Protein AF-X1I4K4-F1 (afdb_monomer)

Foldseek 3Di:
DKAKPQQFAWKKKWKWFDPPDDTDTFWIDTRHGHHNDDDDDDTDGDDPDPGDMDIDIGGPPHDPPMDMDDDDDDDDDDDQVVNQKDADDDDFPFFDWKWFAPVVGTDTADDPDALAHKYAAQDFACDDPPPTDHHTIMGTHPNHDHDDDPPRMDIHTKDKDQLLLLLLVLCVVVVVDVDSVVLVCLQCVDPQADRLPDIDIRDDDDPPQRSVNVVVVSCVVSQWDWDADPVRGIYIHHNDDPDPDPDDDPDPVVDPDDDDDDDPVPDDPDD

Mean predicted aligned error: 14.1 Å

Radius of gyration: 31.88 Å; Cα contacts (8 Å, |Δi|>4): 400; chains: 1; bounding box: 80×42×92 Å

pLDDT: mean 81.77, std 11.06, range [43.41, 97.25]

Structure (mmCIF, N/CA/C/O backbone):
data_AF-X1I4K4-F1
#
_entry.id   AF-X1I4K4-F1
#
loop_
_atom_site.group_PDB
_atom_site.id
_atom_site.type_symbol
_atom_site.label_atom_id
_atom_site.label_alt_id
_atom_site.label_comp_id
_atom_site.label_asym_id
_atom_site.label_entity_id
_atom_site.label_seq_id
_atom_site.pdbx_PDB_ins_code
_atom_site.Cartn_x
_atom_site.Cartn_y
_atom_site.Cartn_z
_atom_site.occupancy
_atom_site.B_iso_or_equiv
_atom_site.auth_seq_id
_atom_site.auth_comp_id
_atom_site.auth_asym_id
_atom_site.auth_atom_id
_atom_site.pdbx_PDB_model_num
ATOM 1 N N . TRP A 1 1 ? -9.968 -1.935 31.307 1.00 80.00 1 TRP A N 1
ATOM 2 C CA . TRP A 1 1 ? -9.279 -3.159 31.754 1.00 80.00 1 TRP A CA 1
ATOM 3 C C . TRP A 1 1 ? -9.533 -3.379 33.227 1.00 80.00 1 TRP A C 1
ATOM 5 O O . TRP A 1 1 ? -9.423 -2.427 33.999 1.00 80.00 1 TRP A O 1
ATOM 15 N N . TYR A 1 2 ? -9.886 -4.601 33.606 1.00 85.56 2 TYR A N 1
ATOM 16 C CA . TYR A 1 2 ? -10.092 -4.983 34.996 1.00 85.56 2 TYR A CA 1
ATOM 17 C C . TYR A 1 2 ? -9.491 -6.362 35.269 1.00 85.56 2 TYR A C 1
ATOM 19 O O . TYR A 1 2 ? -9.308 -7.166 34.357 1.00 85.56 2 TYR A O 1
ATOM 27 N N . LYS A 1 3 ? -9.184 -6.624 36.533 1.00 88.19 3 LYS A N 1
ATOM 28 C CA . LYS A 1 3 ? -8.926 -7.967 37.055 1.00 88.19 3 LYS A CA 1
ATOM 29 C C . LYS A 1 3 ? -9.400 -8.034 38.498 1.00 88.19 3 LYS A C 1
ATOM 31 O O . LYS A 1 3 ? -9.611 -7.004 39.143 1.00 88.19 3 LYS A O 1
ATOM 36 N N . SER A 1 4 ? -9.514 -9.231 39.032 1.00 83.19 4 SER A N 1
ATOM 37 C CA . SER A 1 4 ? -9.895 -9.468 40.412 1.00 83.19 4 SER A CA 1
ATOM 38 C C . SER A 1 4 ? -9.162 -10.670 40.986 1.00 83.19 4 SER A C 1
ATOM 40 O O . SER A 1 4 ? -8.507 -11.437 40.282 1.00 83.19 4 SER A O 1
ATOM 42 N N . LEU A 1 5 ? -9.276 -10.857 42.297 1.00 81.56 5 LEU A N 1
ATOM 43 C CA . LEU A 1 5 ? -8.964 -12.154 42.885 1.00 81.56 5 LEU A CA 1
ATOM 44 C C . LEU A 1 5 ? -10.004 -13.185 42.439 1.00 81.56 5 LEU A C 1
ATOM 46 O O . LEU A 1 5 ? -11.144 -12.836 42.132 1.00 81.56 5 LEU A O 1
ATOM 50 N N . ALA A 1 6 ? -9.629 -14.464 42.485 1.00 76.69 6 ALA A N 1
ATOM 51 C CA . ALA A 1 6 ? -10.553 -15.572 42.238 1.00 76.69 6 ALA A CA 1
ATOM 52 C C . ALA A 1 6 ? -11.731 -15.612 43.236 1.00 76.69 6 ALA A C 1
ATOM 54 O O . ALA A 1 6 ? -12.733 -16.263 42.976 1.00 76.69 6 ALA A O 1
ATOM 55 N N . SER A 1 7 ? -11.608 -14.928 44.380 1.00 70.50 7 SER A N 1
ATOM 56 C CA . SER A 1 7 ? -12.647 -14.787 45.408 1.00 70.50 7 SER A CA 1
ATOM 57 C C . SER A 1 7 ? -13.678 -13.689 45.120 1.00 70.50 7 SER A C 1
ATOM 59 O O . SER A 1 7 ? -14.606 -13.501 45.906 1.00 70.50 7 SER A O 1
ATOM 61 N N . ALA A 1 8 ? -13.499 -12.921 44.047 1.00 73.56 8 ALA A N 1
ATOM 62 C CA . ALA A 1 8 ? -14.437 -11.889 43.648 1.00 73.56 8 ALA A CA 1
ATOM 63 C C . ALA A 1 8 ? -15.416 -12.472 42.621 1.00 73.56 8 ALA A C 1
ATOM 65 O O . ALA A 1 8 ? -14.984 -12.904 41.557 1.00 73.56 8 ALA A O 1
ATOM 66 N N . GLU A 1 9 ? -16.712 -12.522 42.941 1.00 77.19 9 GLU A N 1
ATOM 67 C CA . GLU A 1 9 ? -17.677 -13.226 42.088 1.00 77.19 9 GLU A CA 1
ATOM 68 C C . GLU A 1 9 ? -18.125 -12.362 40.910 1.00 77.19 9 GLU A C 1
ATOM 70 O O . GLU A 1 9 ? -17.791 -12.696 39.774 1.00 77.19 9 GLU A O 1
ATOM 75 N N . TYR A 1 10 ? -18.804 -11.231 41.149 1.00 85.06 10 TYR A N 1
ATOM 76 C CA . TYR A 1 10 ? -19.361 -10.422 40.062 1.00 85.06 10 TYR A CA 1
ATOM 77 C C . TYR A 1 10 ? -19.311 -8.913 40.319 1.00 85.06 10 TYR A C 1
ATOM 79 O O . TYR A 1 10 ? -19.312 -8.415 41.448 1.00 85.06 10 TYR A O 1
ATOM 87 N N . PHE A 1 11 ? -19.322 -8.157 39.228 1.00 86.88 11 PHE A N 1
ATOM 88 C CA . PHE A 1 11 ? -19.683 -6.748 39.242 1.00 86.88 11 PHE A CA 1
ATOM 89 C C . PHE A 1 11 ? -20.577 -6.414 38.052 1.00 86.88 11 PHE A C 1
ATOM 91 O O . PHE A 1 11 ? -20.725 -7.183 37.095 1.00 86.88 11 PHE A O 1
ATOM 98 N N . ARG A 1 12 ? -21.200 -5.242 38.127 1.00 90.12 12 ARG A N 1
ATOM 99 C CA . ARG A 1 12 ? -21.933 -4.643 37.018 1.00 90.12 12 ARG A CA 1
ATOM 100 C C . ARG A 1 12 ? -21.480 -3.220 36.772 1.00 90.12 12 ARG A C 1
ATOM 102 O O . ARG A 1 12 ? -21.052 -2.519 37.689 1.00 90.12 12 ARG A O 1
ATOM 109 N N . VAL A 1 13 ? -21.626 -2.805 35.522 1.00 89.88 13 VAL A N 1
ATOM 110 C CA . VAL A 1 13 ? -21.420 -1.428 35.088 1.00 89.88 13 VAL A CA 1
ATOM 111 C C . VAL A 1 13 ? -22.729 -0.914 34.512 1.00 89.88 13 VAL A C 1
ATOM 113 O O . VAL A 1 13 ? -23.266 -1.498 33.568 1.00 89.88 13 VAL A O 1
ATOM 116 N N . THR A 1 14 ? -23.223 0.185 35.072 1.00 92.06 14 THR A N 1
ATOM 117 C CA . THR A 1 14 ? -24.457 0.843 34.639 1.00 92.06 14 THR A CA 1
ATOM 118 C C . THR A 1 14 ? -24.153 2.291 34.280 1.00 92.06 14 THR A C 1
ATOM 120 O O . THR A 1 14 ? -23.454 2.987 35.014 1.00 92.06 14 THR A O 1
ATOM 123 N N . ILE A 1 15 ? -24.657 2.750 33.139 1.00 91.31 15 ILE A N 1
ATOM 124 C CA . ILE A 1 15 ? -24.453 4.112 32.644 1.00 91.31 15 ILE A CA 1
ATOM 125 C C . ILE A 1 15 ? -25.780 4.846 32.722 1.00 91.31 15 ILE A C 1
ATOM 127 O O . ILE A 1 15 ? -26.765 4.397 32.138 1.00 91.31 15 ILE A O 1
ATOM 131 N N . TYR A 1 16 ? -25.789 5.988 33.400 1.00 92.56 16 TYR A N 1
ATOM 132 C CA . TYR A 1 16 ? -26.957 6.840 33.563 1.00 92.56 16 TYR A CA 1
ATOM 133 C C . TYR A 1 16 ? -26.770 8.184 32.856 1.00 92.56 16 TYR A C 1
ATOM 135 O O . TYR A 1 16 ? -25.664 8.724 32.795 1.00 92.56 16 TYR A O 1
ATOM 143 N N . GLN A 1 17 ? -27.868 8.752 32.359 1.00 93.12 17 GLN A N 1
ATOM 144 C CA . GLN A 1 17 ? -27.937 10.117 31.844 1.00 93.12 17 GLN A CA 1
ATOM 145 C C . GLN A 1 17 ? -28.959 10.934 32.623 1.00 93.12 17 GLN A C 1
ATOM 147 O O . GLN A 1 17 ? -30.098 10.508 32.815 1.00 93.12 17 GLN A O 1
ATOM 152 N N . TRP A 1 18 ? -28.553 12.134 33.024 1.00 91.38 18 TRP A N 1
ATOM 153 C CA . TRP A 1 18 ? -29.447 13.114 33.622 1.00 91.38 18 TRP A CA 1
ATOM 154 C C . TRP A 1 18 ? -30.321 13.763 32.544 1.00 91.38 18 TRP A C 1
ATOM 156 O O . TRP A 1 18 ? -29.803 14.293 31.562 1.00 91.38 18 TRP A O 1
ATOM 166 N N . ASP A 1 19 ? -31.643 13.784 32.699 1.00 88.81 19 ASP A N 1
ATOM 167 C CA . ASP A 1 19 ? -32.541 14.483 31.758 1.00 88.81 19 ASP A CA 1
ATOM 168 C C . ASP A 1 19 ? -32.875 15.929 32.173 1.00 88.81 19 ASP A C 1
ATOM 170 O O . ASP A 1 19 ? -33.529 16.649 31.421 1.00 88.81 19 ASP A O 1
ATOM 174 N N . GLY A 1 20 ? -32.399 16.373 33.341 1.00 87.69 20 GLY A N 1
ATOM 175 C CA . GLY A 1 20 ? -32.792 17.640 33.967 1.00 87.69 20 GLY A CA 1
ATOM 176 C C . GLY A 1 20 ? -33.603 17.460 35.254 1.00 87.69 20 GLY A C 1
ATOM 177 O O . GLY A 1 20 ? -33.685 18.402 36.041 1.00 87.69 20 GLY A O 1
ATOM 178 N N . ALA A 1 21 ? -34.161 16.270 35.486 1.00 90.50 21 ALA A N 1
ATOM 179 C CA . ALA A 1 21 ? -34.987 15.948 36.648 1.00 90.50 21 ALA A CA 1
ATOM 180 C C . ALA A 1 21 ? -34.703 14.564 37.257 1.00 90.50 21 ALA A C 1
ATOM 182 O O . ALA A 1 21 ? -34.846 14.411 38.469 1.00 90.50 21 ALA A O 1
ATOM 183 N N . ASN A 1 22 ? -34.321 13.567 36.453 1.00 92.25 22 ASN A N 1
ATOM 184 C CA . ASN A 1 22 ? -34.049 12.200 36.889 1.00 92.25 22 ASN A CA 1
ATOM 185 C C . ASN A 1 22 ? -32.855 11.585 36.142 1.00 92.25 22 ASN A C 1
ATOM 187 O O . ASN A 1 22 ? -32.504 11.983 35.027 1.00 92.25 22 ASN A O 1
ATOM 191 N N . TRP A 1 23 ? -32.260 10.568 36.765 1.00 91.75 23 TRP A N 1
ATOM 192 C CA . TRP A 1 23 ? -31.277 9.693 36.135 1.00 91.75 23 TRP A CA 1
ATOM 193 C C . TRP A 1 23 ? -31.986 8.574 35.376 1.00 91.75 23 TRP A C 1
ATOM 195 O O . TRP A 1 23 ? -32.786 7.840 35.955 1.00 91.75 23 TRP A O 1
ATOM 205 N N . HIS A 1 24 ? -31.670 8.428 34.091 1.00 91.75 24 HIS A N 1
ATOM 206 C CA . HIS A 1 24 ? -32.178 7.351 33.241 1.00 91.75 24 HIS A CA 1
ATOM 207 C C . HIS A 1 24 ? -31.053 6.412 32.847 1.00 91.75 24 HIS A C 1
ATOM 209 O O . HIS A 1 24 ? -29.998 6.865 32.408 1.00 91.75 24 HIS A O 1
ATOM 215 N N . GLU A 1 25 ? -31.284 5.110 32.980 1.00 93.81 25 GLU A N 1
ATOM 216 C CA . GLU A 1 25 ? -30.340 4.089 32.527 1.00 93.81 25 GLU A CA 1
ATOM 217 C C . GLU A 1 25 ? -30.222 4.132 30.994 1.00 93.81 25 GLU A C 1
ATOM 219 O O . GLU A 1 25 ? -31.219 4.048 30.274 1.00 93.81 25 GLU A O 1
ATOM 224 N N . LEU A 1 26 ? -28.996 4.283 30.493 1.00 90.25 26 LEU A N 1
ATOM 225 C CA . LEU A 1 26 ? -28.675 4.244 29.066 1.00 90.25 26 LEU A CA 1
ATOM 226 C C . LEU A 1 26 ? -28.170 2.876 28.620 1.00 90.25 26 LEU A C 1
ATOM 228 O O . LEU A 1 26 ? -28.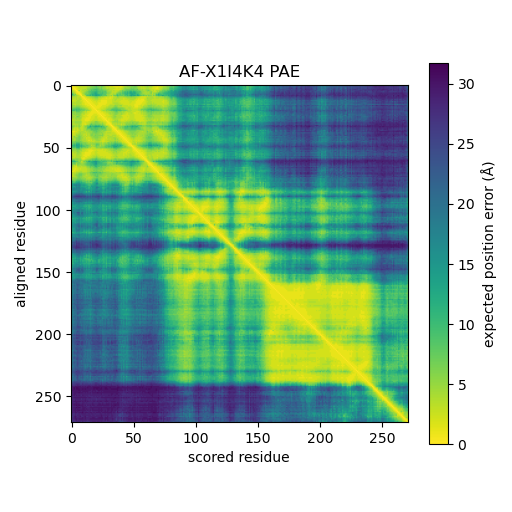466 2.441 27.509 1.00 90.25 26 LEU A O 1
ATOM 232 N N . ALA A 1 27 ? -27.349 2.241 29.451 1.00 89.81 27 ALA A N 1
ATOM 233 C CA . ALA A 1 27 ? -26.743 0.954 29.162 1.00 89.81 27 ALA A CA 1
ATOM 234 C C . ALA A 1 27 ? -26.355 0.254 30.459 1.00 89.81 27 ALA A C 1
ATOM 236 O O . ALA A 1 27 ? -26.005 0.900 31.450 1.00 89.81 27 ALA A O 1
ATOM 237 N N . LYS A 1 28 ? -26.362 -1.074 30.415 1.00 91.56 28 LYS A N 1
ATOM 238 C CA . LYS A 1 28 ? -26.059 -1.919 31.560 1.00 91.56 28 LYS A CA 1
ATOM 239 C C . LYS A 1 28 ? -25.337 -3.178 31.110 1.00 91.56 28 LYS A C 1
ATOM 241 O O . LYS A 1 28 ? -25.739 -3.821 30.140 1.00 91.56 28 LYS A O 1
ATOM 246 N N . ARG A 1 29 ? -24.286 -3.542 31.837 1.00 87.88 29 ARG A N 1
ATOM 247 C CA . ARG A 1 29 ? -23.578 -4.816 31.701 1.00 87.88 29 ARG A CA 1
ATOM 248 C C . ARG A 1 29 ? -23.525 -5.483 33.067 1.00 87.88 29 ARG A C 1
ATOM 250 O O . ARG A 1 29 ? -22.928 -4.936 33.988 1.00 87.88 29 ARG A O 1
ATOM 257 N N . GLU A 1 30 ? -24.163 -6.641 33.188 1.00 88.94 30 GLU A N 1
ATOM 258 C CA . GLU A 1 30 ? -24.201 -7.443 34.417 1.00 88.94 30 GLU A CA 1
ATOM 259 C C . GLU A 1 30 ? -23.498 -8.783 34.228 1.00 88.94 30 GLU A C 1
ATOM 261 O O . GLU A 1 30 ? -23.281 -9.225 33.098 1.00 88.94 30 GLU A O 1
ATOM 266 N N . GLY A 1 31 ? -23.168 -9.430 35.347 1.00 81.62 31 GLY A N 1
ATOM 267 C CA . GLY A 1 31 ? -22.534 -10.743 35.351 1.00 81.62 31 GLY A CA 1
ATOM 26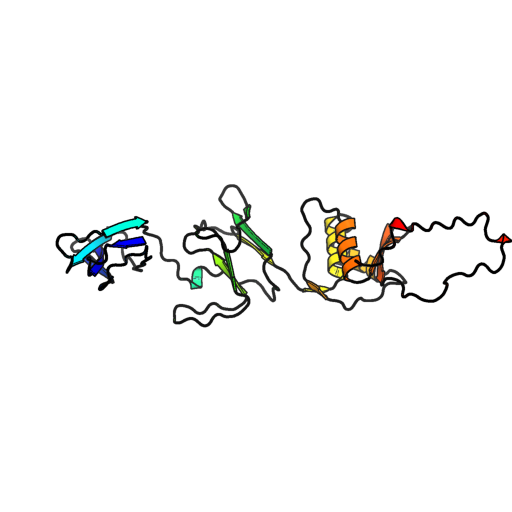8 C C . GLY A 1 31 ? -21.078 -10.710 34.898 1.00 81.62 31 GLY A C 1
ATOM 269 O O . GLY A 1 31 ? -20.580 -11.723 34.409 1.00 81.62 31 GLY A O 1
ATOM 270 N N . LEU A 1 32 ? -20.394 -9.568 35.036 1.00 81.25 32 LEU A N 1
ATOM 271 C CA . LEU A 1 32 ? -18.962 -9.497 34.767 1.00 81.25 32 LEU A CA 1
ATOM 272 C C . LEU A 1 32 ? -18.242 -10.237 35.890 1.00 81.25 32 LEU A C 1
ATOM 274 O O . LEU A 1 32 ? -18.091 -9.722 36.998 1.00 81.25 32 LEU A O 1
ATOM 278 N N . GLY A 1 33 ? -17.889 -11.487 35.600 1.00 80.31 33 GLY A N 1
ATOM 279 C CA . GLY A 1 33 ? -17.230 -12.373 36.544 1.00 80.31 33 GLY A CA 1
ATOM 280 C C . GLY A 1 33 ? -15.845 -11.865 36.924 1.00 80.31 33 GLY A C 1
ATOM 281 O O . GLY A 1 33 ? -15.181 -11.181 36.133 1.00 80.31 33 GLY A O 1
ATOM 282 N N . GLY A 1 34 ? -15.399 -12.228 38.122 1.00 77.12 34 GLY A N 1
ATOM 283 C CA . GLY A 1 34 ? -14.021 -12.020 38.527 1.00 77.12 34 GLY A CA 1
ATOM 284 C C . GLY A 1 34 ? -13.040 -12.752 37.612 1.00 77.12 34 GLY A C 1
ATOM 285 O O . GLY A 1 34 ? -13.159 -13.955 37.388 1.00 77.12 34 GLY A O 1
ATOM 286 N N . GLN A 1 35 ? -12.066 -12.019 37.075 1.00 82.06 35 GLN A N 1
ATOM 287 C CA . GLN A 1 35 ? -11.037 -12.542 36.176 1.00 82.06 35 GLN A CA 1
ATOM 288 C C . GLN A 1 35 ? -9.674 -12.369 36.832 1.00 82.06 35 GLN A C 1
ATOM 290 O O . GLN A 1 35 ? -9.289 -11.256 37.180 1.00 82.06 35 GLN A O 1
ATOM 295 N N . VAL A 1 36 ? -8.932 -13.462 37.003 1.00 81.69 36 VAL A N 1
ATOM 296 C CA . VAL A 1 36 ? -7.570 -13.415 37.570 1.00 81.69 36 VAL A CA 1
ATOM 297 C C . VAL A 1 36 ? -6.557 -12.799 36.602 1.00 81.69 36 VAL A C 1
ATOM 299 O O . VAL A 1 36 ? -5.528 -12.273 37.032 1.00 81.69 36 VAL A O 1
ATOM 302 N N . GLU A 1 37 ? -6.870 -12.815 35.309 1.00 86.12 37 GLU A N 1
ATOM 303 C CA . GLU A 1 37 ? -6.103 -12.162 34.254 1.00 86.12 37 GLU A CA 1
ATOM 304 C C . GLU A 1 37 ? -6.715 -10.805 33.893 1.00 86.12 37 GLU A C 1
ATOM 306 O O . GLU A 1 37 ? -7.917 -10.572 34.047 1.00 86.12 37 GLU A O 1
ATOM 311 N N . TRP A 1 38 ? -5.871 -9.891 33.413 1.00 84.12 38 TRP A N 1
ATOM 312 C CA . TRP A 1 38 ? -6.326 -8.597 32.918 1.00 84.12 38 TRP A CA 1
ATOM 313 C C . TRP A 1 38 ? -7.262 -8.793 31.730 1.00 84.12 38 TRP A C 1
ATOM 315 O O . TRP A 1 38 ? -6.851 -9.264 30.675 1.00 84.12 38 TRP A O 1
ATOM 325 N N . THR A 1 39 ? -8.518 -8.408 31.920 1.00 81.56 39 THR A N 1
ATOM 326 C CA . THR A 1 39 ? -9.576 -8.544 30.924 1.00 81.56 39 THR A CA 1
ATOM 327 C C . THR A 1 39 ? -10.039 -7.165 30.477 1.00 81.56 39 THR A C 1
ATOM 329 O O . THR A 1 39 ? -10.203 -6.235 31.280 1.00 81.56 39 THR A O 1
ATOM 332 N N . GLU A 1 40 ? -10.242 -7.012 29.174 1.00 83.38 40 GLU A N 1
ATOM 333 C CA . GLU A 1 40 ? -10.855 -5.820 28.610 1.00 83.38 40 GLU A CA 1
ATOM 334 C C . GLU A 1 40 ? -12.372 -5.996 28.522 1.00 83.38 40 GLU A C 1
ATOM 336 O O . GLU A 1 40 ? -12.863 -6.997 28.015 1.00 83.38 40 GLU A O 1
ATOM 341 N N . GLU A 1 41 ? -13.112 -4.990 28.986 1.00 82.50 41 GLU A N 1
ATOM 342 C CA . GLU A 1 41 ? -14.561 -4.913 28.820 1.00 82.50 41 GLU A CA 1
ATOM 343 C C . GLU A 1 41 ? -14.934 -3.567 28.226 1.00 82.50 41 GLU A C 1
ATOM 345 O O . GLU A 1 41 ? -14.343 -2.532 28.555 1.00 82.50 41 GLU A O 1
ATOM 350 N N . SER A 1 42 ? -15.939 -3.593 27.356 1.00 80.25 42 SER A N 1
ATOM 351 C CA . SER A 1 42 ? -16.431 -2.409 26.664 1.00 80.25 42 SER A CA 1
ATOM 352 C C . SER A 1 42 ? -17.952 -2.370 26.712 1.00 80.25 42 SER A C 1
ATOM 354 O O . SER A 1 42 ? -18.621 -3.362 26.424 1.00 80.25 42 SER A O 1
ATOM 356 N N . LEU A 1 43 ? -18.499 -1.206 27.057 1.00 81.69 43 LEU A N 1
ATOM 357 C CA . LEU A 1 43 ? -19.932 -0.950 27.047 1.00 81.69 43 LEU A CA 1
ATOM 358 C C . LEU A 1 43 ? -20.207 0.244 26.136 1.00 81.69 43 LEU A C 1
ATOM 360 O O . LEU A 1 43 ? -19.643 1.320 26.323 1.00 81.69 43 LEU A O 1
ATOM 364 N N . THR A 1 44 ? -21.067 0.047 25.138 1.00 81.69 44 THR A N 1
ATOM 365 C CA . THR A 1 44 ? -21.463 1.108 24.203 1.00 81.69 44 THR A CA 1
ATOM 366 C C . THR A 1 44 ? -22.809 1.682 24.624 1.00 81.69 44 THR A C 1
ATOM 368 O O . THR A 1 44 ? -23.727 0.937 24.958 1.00 81.69 44 THR A O 1
ATOM 371 N N . PHE A 1 45 ? -22.937 3.006 24.593 1.00 83.88 45 PHE A N 1
ATOM 372 C CA . PHE A 1 45 ? -24.172 3.717 24.912 1.00 83.88 45 PHE A CA 1
ATOM 373 C C . PHE A 1 45 ? -24.335 4.941 24.009 1.00 83.88 45 PHE A C 1
ATOM 375 O O . PHE A 1 45 ? -23.360 5.467 23.471 1.00 83.88 45 PHE A O 1
ATOM 382 N N . ILE A 1 46 ? -25.575 5.410 23.856 1.00 83.50 46 ILE A N 1
ATOM 383 C CA . ILE A 1 46 ? -25.894 6.634 23.115 1.00 83.50 46 ILE A CA 1
ATOM 384 C C . ILE A 1 46 ? -26.488 7.640 24.097 1.00 83.50 46 ILE A C 1
ATOM 386 O O . ILE A 1 46 ? -27.610 7.469 24.572 1.00 83.50 46 ILE A O 1
ATOM 390 N N . ALA A 1 47 ? -25.740 8.705 24.379 1.00 81.31 47 ALA A N 1
ATOM 391 C CA . ALA A 1 47 ? -26.251 9.864 25.098 1.00 81.31 47 ALA A CA 1
ATOM 392 C C . ALA A 1 47 ? -27.171 10.669 24.168 1.00 81.31 47 ALA A C 1
ATOM 394 O O . ALA A 1 47 ? -26.752 11.090 23.090 1.00 81.31 47 ALA A O 1
ATOM 395 N N . LYS A 1 48 ? -28.432 10.877 24.563 1.00 77.19 48 LYS A N 1
ATOM 396 C CA . LYS A 1 48 ? -29.422 11.598 23.737 1.00 77.19 48 LYS A CA 1
ATOM 397 C C . LYS A 1 48 ? -29.372 13.112 23.932 1.00 77.19 48 LYS A C 1
ATOM 399 O O . LYS A 1 48 ? -29.852 13.859 23.085 1.00 77.19 48 LYS A O 1
ATOM 404 N N . THR A 1 49 ? -28.805 13.562 25.045 1.00 77.75 49 THR A N 1
ATOM 405 C CA . THR A 1 49 ? -28.616 14.978 25.378 1.00 77.75 49 THR A CA 1
ATOM 406 C C . THR A 1 49 ? -27.159 15.265 25.742 1.00 77.75 49 THR A C 1
ATOM 408 O O . THR A 1 49 ? -26.378 14.347 25.990 1.00 77.75 49 THR A O 1
ATOM 411 N N . ALA A 1 50 ? -26.795 16.548 25.801 1.00 79.31 50 ALA A N 1
ATOM 412 C CA . ALA A 1 50 ? -25.488 17.010 26.283 1.00 79.31 50 ALA A CA 1
ATOM 413 C C . ALA A 1 50 ? -25.405 17.088 27.824 1.00 79.31 50 ALA A C 1
ATOM 415 O O . ALA 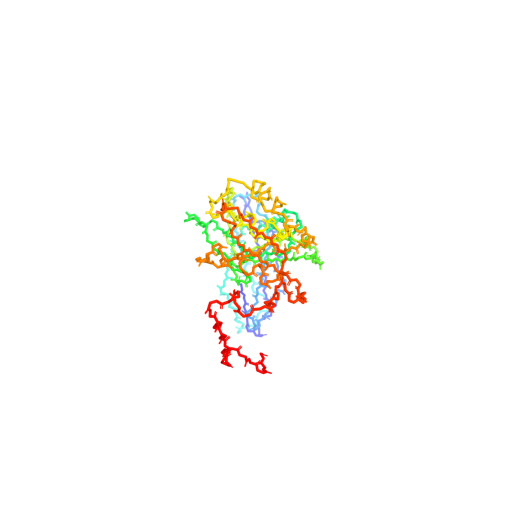A 1 50 ? -24.505 17.725 28.368 1.00 79.31 50 ALA A O 1
ATOM 416 N N . ASN A 1 51 ? -26.370 16.492 28.527 1.00 86.94 51 ASN A N 1
ATOM 417 C CA . ASN A 1 51 ? -26.425 16.515 29.982 1.00 86.94 51 ASN A CA 1
ATOM 418 C C . ASN A 1 51 ? -25.405 15.547 30.599 1.00 86.94 51 ASN A C 1
ATOM 420 O O . ASN A 1 51 ? -24.799 14.724 29.911 1.00 86.94 51 ASN A O 1
ATOM 424 N N . GLN A 1 52 ? -25.255 15.635 31.921 1.00 89.62 52 GLN A N 1
ATOM 425 C CA . GLN A 1 52 ? -24.321 14.822 32.692 1.00 89.62 52 GLN A CA 1
ATOM 426 C C . GLN A 1 52 ? -24.551 13.316 32.490 1.00 89.62 52 GLN A C 1
ATOM 428 O O . GLN A 1 52 ? -25.688 12.835 32.472 1.00 89.62 52 GLN A O 1
ATOM 433 N N . ILE A 1 53 ? -23.438 12.593 32.370 1.00 89.75 53 ILE A N 1
ATOM 434 C CA . ILE A 1 53 ? -23.367 11.133 32.363 1.00 89.75 53 ILE A CA 1
ATOM 435 C C . ILE A 1 53 ? -22.733 10.690 33.680 1.00 89.75 53 ILE A C 1
ATOM 437 O O . ILE A 1 53 ? -21.711 11.244 34.088 1.00 89.75 53 ILE A O 1
ATOM 441 N N . GLU A 1 54 ? -23.315 9.679 34.314 1.00 91.56 54 GLU A N 1
ATOM 442 C CA . GLU A 1 54 ? -22.721 8.979 35.451 1.00 91.56 54 GLU A CA 1
ATOM 443 C C . GLU A 1 54 ? -22.500 7.509 35.114 1.00 91.56 54 GLU A C 1
ATOM 445 O O . GLU A 1 54 ? -23.307 6.882 34.428 1.00 91.56 54 GLU A O 1
ATOM 450 N N . ILE A 1 55 ? -21.392 6.957 35.605 1.00 89.75 55 ILE A N 1
ATOM 451 C CA . ILE A 1 55 ? -21.036 5.553 35.415 1.00 89.75 55 ILE A CA 1
ATOM 452 C C . ILE A 1 55 ? -20.909 4.929 36.792 1.00 89.75 55 ILE A C 1
ATOM 454 O O . ILE A 1 55 ? -20.068 5.326 37.596 1.00 89.75 55 ILE A O 1
ATOM 458 N N . TRP A 1 56 ? -21.789 3.978 37.059 1.00 90.94 56 TRP A N 1
ATOM 459 C CA . TRP A 1 56 ? -21.880 3.274 38.322 1.00 90.94 56 TRP A CA 1
ATOM 460 C C . TRP A 1 56 ? -21.233 1.907 38.147 1.00 90.94 56 TRP A C 1
ATOM 462 O O . TRP A 1 56 ? -21.609 1.146 37.255 1.00 90.94 56 TRP A O 1
ATOM 472 N N . ILE A 1 57 ? -20.248 1.611 38.991 1.00 87.69 57 ILE A N 1
ATOM 473 C CA . ILE A 1 57 ? -19.613 0.297 39.073 1.00 87.69 57 ILE A CA 1
ATOM 474 C C . ILE A 1 57 ? -20.023 -0.291 40.415 1.00 87.69 57 ILE A C 1
ATOM 476 O O . ILE A 1 57 ? -19.635 0.214 41.468 1.00 87.69 57 ILE A O 1
ATOM 480 N N . GLU A 1 58 ? -20.846 -1.329 40.370 1.00 88.19 58 GLU A N 1
ATOM 481 C CA . GLU A 1 58 ? -21.416 -1.951 41.560 1.00 88.19 58 GLU A CA 1
ATOM 482 C C . GLU A 1 58 ? -20.890 -3.377 41.683 1.00 88.19 58 GLU A C 1
ATOM 484 O O . GLU A 1 58 ? -21.068 -4.203 40.787 1.00 88.19 58 GLU A O 1
ATOM 489 N N . PHE A 1 59 ? -20.252 -3.664 42.812 1.00 84.94 59 PHE A N 1
ATOM 490 C CA . PHE A 1 59 ? -19.769 -4.995 43.162 1.00 84.94 59 PHE A CA 1
ATOM 491 C C . PHE A 1 59 ? -20.853 -5.704 43.966 1.00 84.94 59 PHE A C 1
ATOM 493 O O . PHE A 1 59 ? -21.349 -5.154 44.952 1.00 84.94 59 PHE A O 1
ATOM 500 N N . TYR A 1 60 ? -21.233 -6.909 43.553 1.00 83.81 60 TYR A N 1
ATOM 501 C CA . TYR A 1 60 ? -22.233 -7.708 44.253 1.00 83.81 60 TYR A CA 1
ATOM 502 C C . TYR A 1 60 ? -21.752 -9.150 44.369 1.00 83.81 60 TYR A C 1
ATOM 504 O O . TYR A 1 60 ? -20.941 -9.607 43.571 1.00 83.81 60 TYR A O 1
ATOM 512 N N . GLU A 1 61 ? -22.196 -9.833 45.426 1.00 74.25 61 GLU A N 1
ATOM 513 C CA . GLU A 1 61 ? -21.775 -11.213 45.730 1.00 74.25 61 GLU A CA 1
ATOM 514 C C . GLU A 1 61 ? -20.249 -11.363 45.937 1.00 74.25 61 GLU A C 1
ATOM 516 O O . GLU A 1 61 ? -19.679 -12.443 45.889 1.00 74.25 61 GLU A O 1
ATOM 521 N N . ALA A 1 62 ? -19.557 -10.263 46.238 1.00 69.94 62 ALA A N 1
ATOM 522 C CA . ALA A 1 62 ? -18.131 -10.273 46.522 1.00 69.94 62 ALA A CA 1
ATOM 523 C C . ALA A 1 62 ? -17.860 -10.764 47.960 1.00 69.94 62 ALA A C 1
ATOM 525 O O . ALA A 1 62 ? -18.455 -10.263 48.919 1.00 69.94 62 ALA A O 1
ATOM 526 N N . GLY A 1 63 ? -16.945 -11.727 48.122 1.00 73.62 63 GLY A N 1
ATOM 527 C CA . GLY A 1 63 ? -16.473 -12.156 49.442 1.00 73.62 63 GLY A CA 1
ATOM 528 C C . GLY A 1 63 ? -15.817 -11.011 50.230 1.00 73.62 63 GLY A C 1
ATOM 529 O O . GLY A 1 63 ? -15.364 -10.028 49.651 1.00 73.62 63 GLY A O 1
ATOM 530 N N . ILE A 1 64 ? -15.724 -11.151 51.559 1.00 74.81 64 ILE A N 1
ATOM 531 C CA . ILE A 1 64 ? -15.191 -10.118 52.480 1.00 74.81 64 ILE A CA 1
ATOM 532 C C . ILE A 1 64 ? -13.763 -9.651 52.124 1.00 74.81 64 ILE A C 1
ATOM 534 O O . ILE A 1 64 ? -13.408 -8.515 52.426 1.00 74.81 64 ILE A O 1
ATOM 538 N N . ASP A 1 65 ? -12.989 -10.481 51.421 1.00 81.69 65 ASP A N 1
ATOM 539 C CA . ASP A 1 65 ? -11.617 -10.187 50.982 1.00 81.69 65 ASP A CA 1
ATOM 540 C C . ASP A 1 65 ? -11.486 -10.035 49.454 1.00 81.69 65 ASP A C 1
ATOM 542 O O . ASP A 1 65 ? -10.391 -10.152 48.895 1.00 81.69 65 ASP A O 1
ATOM 546 N N . ALA A 1 66 ? -12.596 -9.827 48.742 1.00 80.69 66 ALA A N 1
ATOM 547 C CA . ALA A 1 66 ? -12.571 -9.612 47.303 1.00 80.69 66 ALA A CA 1
ATOM 548 C C . ALA A 1 66 ? -11.832 -8.310 46.966 1.00 80.69 66 ALA A C 1
ATOM 550 O O . ALA A 1 66 ? -12.106 -7.246 47.521 1.00 80.69 66 ALA A O 1
ATOM 551 N N . GLN A 1 67 ? -10.903 -8.398 46.018 1.00 83.94 67 GLN A N 1
ATOM 552 C CA . GLN A 1 67 ? -10.183 -7.244 45.492 1.00 83.94 67 GLN A CA 1
ATOM 553 C C . GLN A 1 67 ? -10.428 -7.144 43.997 1.00 83.94 67 GLN A C 1
ATOM 555 O O . GLN A 1 67 ? -10.356 -8.144 43.279 1.00 83.94 67 GLN A O 1
ATOM 560 N N . PHE A 1 68 ? -10.694 -5.920 43.555 1.00 84.62 68 PHE A N 1
ATOM 561 C CA . PHE A 1 68 ? -10.814 -5.551 42.157 1.00 84.62 68 PHE A CA 1
ATOM 562 C C . PHE A 1 68 ? -9.763 -4.501 41.839 1.00 84.62 68 PHE A C 1
ATOM 564 O O . PHE A 1 68 ? -9.537 -3.569 42.613 1.00 84.62 68 PHE A O 1
ATOM 571 N N . TRP A 1 69 ? -9.149 -4.648 40.676 1.00 86.25 69 TRP A N 1
ATOM 572 C CA . TRP A 1 69 ? -8.217 -3.679 40.139 1.00 86.25 69 TRP A CA 1
ATOM 573 C C . TRP A 1 69 ? -8.720 -3.193 38.796 1.00 86.25 69 TRP A C 1
ATOM 575 O O . TRP A 1 69 ? -9.134 -3.979 37.944 1.00 86.25 69 TRP A O 1
ATOM 585 N N . PHE A 1 70 ? -8.621 -1.885 38.618 1.00 85.62 70 PHE A N 1
ATOM 586 C CA . PHE A 1 70 ? -8.859 -1.199 37.365 1.00 85.62 70 PHE A CA 1
ATOM 587 C C . PHE A 1 70 ? -7.566 -0.485 37.017 1.00 85.62 70 PHE A C 1
ATOM 589 O O . PHE A 1 70 ? -6.974 0.160 37.881 1.00 85.62 70 PHE A O 1
ATOM 596 N N . ASP A 1 71 ? -7.121 -0.644 35.780 1.00 82.94 71 ASP A N 1
ATOM 597 C CA . ASP A 1 71 ? -5.927 0.041 35.289 1.00 82.94 71 ASP A CA 1
ATOM 598 C C . ASP A 1 71 ? -6.351 1.203 34.395 1.00 82.94 71 ASP A C 1
ATOM 600 O O . ASP A 1 71 ? -6.315 2.370 34.781 1.00 82.94 71 ASP A O 1
ATOM 604 N N . LEU A 1 72 ? -6.910 0.862 33.234 1.00 78.56 72 LEU A N 1
ATOM 605 C CA . LEU A 1 72 ? -7.354 1.835 32.252 1.00 78.56 72 LEU A CA 1
ATOM 606 C C . LEU A 1 72 ? -8.882 1.906 32.178 1.00 78.56 72 LEU A C 1
ATOM 608 O O . LEU A 1 72 ? -9.551 0.934 31.797 1.00 78.56 72 LEU A O 1
ATOM 612 N N . PHE A 1 73 ? -9.409 3.094 32.482 1.00 79.69 73 PHE A N 1
ATOM 613 C CA . PHE A 1 73 ? -10.795 3.486 32.252 1.00 79.69 73 PHE A CA 1
ATOM 614 C C . PHE A 1 73 ? -10.836 4.623 31.231 1.00 79.69 73 PHE A C 1
ATOM 616 O O . PHE A 1 73 ? -10.280 5.695 31.466 1.00 79.69 73 PHE A O 1
ATOM 623 N N . THR A 1 74 ? -11.482 4.401 30.084 1.00 79.25 74 THR A N 1
ATOM 624 C CA . THR A 1 74 ? -11.605 5.431 29.046 1.00 79.25 74 THR A CA 1
ATOM 625 C C . THR A 1 74 ? -13.035 5.531 28.543 1.00 79.25 74 THR A C 1
ATOM 627 O O . THR A 1 74 ? -13.702 4.525 28.320 1.00 79.25 74 THR A O 1
ATOM 630 N N . ILE A 1 75 ? -13.497 6.766 28.354 1.00 78.56 75 ILE A N 1
ATOM 631 C CA . ILE A 1 75 ? -14.754 7.079 27.677 1.00 78.56 75 ILE A CA 1
ATOM 632 C C . ILE A 1 75 ? -14.378 7.717 26.350 1.00 78.56 75 ILE A C 1
ATOM 634 O O . ILE A 1 75 ? -13.628 8.694 26.316 1.00 78.56 75 ILE A O 1
ATOM 638 N N . ARG A 1 76 ? -14.874 7.155 25.251 1.00 73.94 76 ARG A N 1
ATOM 639 C CA . ARG A 1 76 ? -14.562 7.625 23.902 1.00 73.94 76 ARG A CA 1
ATOM 640 C C . ARG A 1 76 ? -15.828 7.667 23.072 1.00 73.94 76 ARG A C 1
ATOM 642 O O . ARG A 1 76 ? -16.760 6.900 23.307 1.00 73.94 76 ARG A O 1
ATOM 649 N N . LYS A 1 77 ? -15.858 8.563 22.085 1.00 73.94 77 LYS A N 1
ATOM 650 C CA . LYS A 1 77 ? -16.924 8.569 21.084 1.00 73.94 77 LYS A CA 1
ATOM 651 C C . LYS A 1 77 ? -16.938 7.204 20.395 1.00 73.94 77 LYS A C 1
ATOM 653 O O . LYS A 1 77 ? -15.924 6.784 19.840 1.00 73.94 77 LYS A O 1
ATOM 658 N N . TYR A 1 78 ? -18.083 6.529 20.415 1.00 70.94 78 TYR A N 1
ATOM 659 C CA . TYR A 1 78 ? -18.261 5.327 19.616 1.00 70.94 78 TYR A CA 1
ATOM 660 C C . TYR A 1 78 ? -18.314 5.722 18.139 1.00 70.94 78 TYR A C 1
ATOM 662 O O . TYR A 1 78 ? -19.197 6.466 17.714 1.00 70.94 78 TYR A O 1
ATOM 670 N N . ILE A 1 79 ? -17.332 5.248 17.381 1.00 66.50 79 ILE A N 1
ATOM 671 C CA . ILE A 1 79 ? -17.345 5.261 15.919 1.00 66.50 79 ILE A CA 1
ATOM 672 C C . ILE A 1 79 ? -17.678 3.825 15.509 1.00 66.50 79 ILE A C 1
ATOM 674 O O . ILE A 1 79 ? -16.876 2.943 15.850 1.00 66.50 79 ILE A O 1
ATOM 678 N N . PRO A 1 80 ? -18.831 3.571 14.859 1.00 63.91 80 PRO A N 1
ATOM 679 C CA . PRO A 1 80 ? -19.196 2.248 14.368 1.00 63.91 80 PRO A CA 1
ATOM 680 C C . PRO A 1 80 ? -18.043 1.635 13.571 1.00 63.91 80 PRO A C 1
ATOM 682 O O . PRO A 1 80 ? -17.410 2.362 12.806 1.00 63.91 80 PRO A O 1
ATOM 685 N N . PRO A 1 81 ? -17.755 0.328 13.697 1.00 62.56 81 PRO A N 1
ATOM 686 C CA . PRO A 1 81 ? -16.651 -0.286 12.963 1.00 62.56 81 PRO A CA 1
ATOM 687 C C . PRO A 1 81 ? -16.734 -0.027 11.451 1.00 62.56 81 PRO A C 1
ATOM 689 O O . PRO A 1 81 ? -15.736 0.342 10.846 1.00 62.56 81 PRO A O 1
ATOM 692 N N . ALA A 1 82 ? -17.941 -0.051 10.874 1.00 59.84 82 ALA A N 1
ATOM 693 C CA . ALA A 1 82 ? -18.186 0.290 9.469 1.00 59.84 82 ALA A CA 1
ATOM 694 C C . ALA A 1 82 ? -17.737 1.710 9.058 1.00 59.84 82 ALA A C 1
ATOM 696 O O . ALA A 1 82 ? -17.415 1.928 7.894 1.00 59.84 82 ALA A O 1
ATOM 697 N N . GLU A 1 83 ? -17.691 2.667 9.990 1.00 64.38 83 GLU A N 1
ATOM 698 C CA . GLU A 1 83 ? -17.199 4.035 9.760 1.00 64.38 83 GLU A CA 1
ATOM 699 C C . GLU A 1 83 ? -15.682 4.171 9.989 1.00 64.38 83 GLU A C 1
ATOM 701 O O . GLU A 1 83 ? -15.111 5.225 9.720 1.00 64.38 83 GLU A O 1
ATOM 706 N N . ARG A 1 84 ? -15.013 3.117 10.479 1.00 67.56 84 ARG A N 1
ATOM 707 C CA . ARG A 1 84 ? -13.549 3.065 10.662 1.00 67.56 84 ARG A CA 1
ATOM 708 C C . ARG A 1 84 ? -12.819 2.470 9.462 1.00 67.56 84 ARG A C 1
ATOM 710 O O . ARG A 1 84 ? -11.592 2.395 9.478 1.00 67.56 84 ARG A O 1
ATOM 717 N N . TYR A 1 85 ? -13.561 1.994 8.465 1.00 79.56 85 TYR A N 1
ATOM 718 C CA . TYR A 1 85 ? -12.994 1.313 7.313 1.00 79.56 85 TYR A CA 1
ATOM 719 C C . TYR A 1 85 ? -12.768 2.295 6.175 1.00 79.56 85 TYR A C 1
ATOM 721 O O . TYR A 1 85 ? -13.687 2.958 5.696 1.00 79.56 85 TYR A O 1
ATOM 729 N N . TYR A 1 86 ? -11.536 2.323 5.694 1.00 81.50 86 TYR A N 1
ATOM 730 C CA . TYR A 1 86 ? -11.157 3.037 4.492 1.00 81.50 86 TYR A CA 1
ATOM 731 C C . TYR A 1 86 ? -11.106 2.031 3.353 1.00 81.50 86 TYR A C 1
ATOM 733 O O . TYR A 1 86 ? -10.227 1.169 3.293 1.00 81.50 86 TYR A O 1
ATOM 741 N N . LYS A 1 87 ? -12.096 2.116 2.463 1.00 79.81 87 LYS A N 1
ATOM 742 C CA . LYS A 1 87 ? -12.143 1.287 1.262 1.00 79.81 87 LYS A CA 1
ATOM 743 C C . LYS A 1 87 ? -11.065 1.745 0.287 1.00 79.81 87 LYS A C 1
ATOM 745 O O . LYS A 1 87 ? -10.968 2.935 -0.012 1.00 79.81 87 LYS A O 1
ATOM 750 N N . ILE A 1 88 ? -10.297 0.801 -0.239 1.00 80.06 88 ILE A N 1
ATOM 751 C CA . ILE A 1 88 ? -9.281 1.100 -1.245 1.00 80.06 88 ILE A CA 1
ATOM 752 C C . ILE A 1 88 ? -9.946 1.215 -2.618 1.00 80.06 88 ILE A C 1
ATOM 754 O O . ILE A 1 88 ? -10.911 0.514 -2.938 1.00 80.06 88 ILE A O 1
ATOM 758 N N . ALA A 1 89 ? -9.466 2.159 -3.423 1.00 67.62 89 ALA A N 1
ATOM 759 C CA . ALA A 1 89 ? -9.959 2.368 -4.772 1.00 67.62 89 ALA A CA 1
ATOM 760 C C . ALA A 1 89 ? -9.358 1.315 -5.719 1.00 67.62 89 ALA A C 1
ATOM 762 O O . ALA A 1 89 ? -8.214 1.435 -6.137 1.00 67.62 89 ALA A O 1
ATOM 763 N N . GLY A 1 90 ? -10.146 0.304 -6.086 1.00 69.06 90 GLY A N 1
ATOM 764 C CA . GLY A 1 90 ? -9.798 -0.643 -7.151 1.00 69.06 90 GLY A CA 1
ATOM 765 C C . GLY A 1 90 ? -9.063 -1.903 -6.690 1.00 69.06 90 GLY A C 1
ATOM 766 O O . GLY A 1 90 ? -8.980 -2.194 -5.501 1.00 69.06 90 GLY A O 1
ATOM 767 N N . ALA A 1 91 ? -8.576 -2.675 -7.667 1.00 69.88 91 ALA A N 1
ATOM 768 C CA . ALA A 1 91 ? -7.820 -3.900 -7.433 1.00 69.88 91 ALA A CA 1
ATOM 769 C C . ALA A 1 91 ? -6.416 -3.550 -6.917 1.00 69.88 91 ALA A C 1
ATOM 771 O O . ALA A 1 91 ? -5.538 -3.186 -7.696 1.00 69.88 91 ALA A O 1
ATOM 772 N N . CYS A 1 92 ? -6.228 -3.618 -5.601 1.00 77.94 92 CYS A N 1
ATOM 773 C CA . CYS A 1 92 ? -4.920 -3.501 -4.972 1.00 77.94 92 CYS A CA 1
ATOM 774 C C . CYS A 1 92 ? -4.369 -4.886 -4.604 1.00 77.94 92 CYS A C 1
ATOM 776 O O . CYS A 1 92 ? -5.108 -5.761 -4.143 1.00 77.94 92 CYS A O 1
ATOM 778 N N . ASN A 1 93 ? -3.056 -5.054 -4.747 1.00 79.69 93 ASN A N 1
ATOM 779 C CA . ASN A 1 93 ? -2.331 -6.284 -4.407 1.00 79.69 93 ASN A CA 1
ATOM 780 C C . ASN A 1 93 ? -1.647 -6.183 -3.039 1.00 79.69 93 ASN A C 1
ATOM 782 O O . ASN A 1 93 ? -0.606 -6.783 -2.789 1.00 79.69 93 ASN A O 1
ATOM 786 N N . GLY A 1 94 ? -2.246 -5.403 -2.138 1.00 79.81 94 GLY A N 1
ATOM 787 C CA . GLY A 1 94 ? -1.719 -5.140 -0.806 1.00 79.81 94 GLY A CA 1
ATOM 788 C C . GLY A 1 94 ? -1.228 -3.711 -0.625 1.00 79.81 94 GLY A C 1
ATOM 789 O O . GLY A 1 94 ? -1.073 -2.939 -1.571 1.00 79.81 94 GLY A O 1
ATOM 790 N N . ILE A 1 95 ? -1.025 -3.355 0.636 1.00 85.12 95 ILE A N 1
ATOM 791 C CA . ILE A 1 95 ? -0.625 -2.023 1.081 1.00 85.12 95 ILE A CA 1
ATOM 792 C C . ILE A 1 95 ? 0.797 -2.105 1.578 1.00 85.12 95 ILE A C 1
ATOM 794 O O . ILE A 1 95 ? 1.130 -3.013 2.336 1.00 85.12 95 ILE A O 1
ATOM 798 N N . TYR A 1 96 ? 1.604 -1.126 1.198 1.00 83.88 96 TYR A N 1
ATOM 799 C CA . TYR A 1 96 ? 2.984 -1.045 1.655 1.00 83.88 96 TYR A CA 1
ATOM 800 C C . TYR A 1 96 ? 3.255 0.182 2.518 1.00 83.88 96 TYR A C 1
ATOM 802 O O . TYR A 1 96 ? 4.273 0.224 3.205 1.00 83.88 96 TYR A O 1
ATOM 810 N N . ARG A 1 97 ? 2.368 1.186 2.509 1.00 87.06 97 ARG A N 1
ATOM 811 C CA . ARG A 1 97 ? 2.553 2.386 3.327 1.00 87.06 97 ARG A CA 1
ATOM 812 C C . ARG A 1 97 ? 1.235 3.051 3.685 1.00 87.06 97 ARG A C 1
ATOM 814 O O . ARG A 1 97 ? 0.382 3.266 2.825 1.00 87.06 97 ARG A O 1
ATOM 821 N N . VAL A 1 98 ? 1.105 3.448 4.946 1.00 88.31 98 VAL A N 1
ATOM 822 C CA . VAL A 1 98 ? -0.002 4.271 5.435 1.00 88.31 98 VAL A CA 1
ATOM 823 C C . VAL A 1 98 ? 0.581 5.477 6.151 1.00 88.31 98 VAL A C 1
ATOM 825 O O . VAL A 1 98 ? 1.385 5.341 7.069 1.00 88.31 98 VAL A O 1
ATOM 828 N N . LEU A 1 99 ? 0.172 6.662 5.712 1.00 89.81 99 LEU A N 1
ATOM 829 C CA . LEU A 1 99 ? 0.609 7.941 6.247 1.00 89.81 99 LEU A CA 1
ATOM 830 C C . LEU A 1 99 ? -0.594 8.672 6.833 1.00 89.81 99 LEU A C 1
ATOM 832 O O . LEU A 1 99 ? -1.613 8.835 6.153 1.00 89.81 99 LEU A O 1
ATOM 836 N N . LEU A 1 100 ? -0.452 9.160 8.059 1.00 89.62 100 LEU A N 1
ATOM 837 C CA . LEU A 1 100 ? -1.468 9.956 8.737 1.00 89.62 100 LEU A CA 1
ATOM 838 C C . LEU A 1 100 ? -0.928 11.359 9.014 1.00 89.62 100 LEU A C 1
ATOM 840 O O . LEU A 1 100 ? 0.217 11.505 9.439 1.00 89.62 100 LEU A O 1
ATOM 844 N N . ASP A 1 101 ? -1.741 12.384 8.772 1.00 88.31 101 ASP A N 1
ATOM 845 C CA . ASP A 1 101 ? -1.420 13.743 9.206 1.00 88.31 101 ASP A CA 1
ATOM 846 C C . ASP A 1 101 ? -1.725 13.895 10.701 1.00 88.31 101 ASP A C 1
ATOM 848 O O . ASP A 1 101 ? -2.876 13.808 11.136 1.00 88.31 101 ASP A O 1
ATOM 852 N N . GLU A 1 102 ? -0.678 14.113 11.491 1.00 83.56 102 GLU A N 1
ATOM 853 C CA . GLU A 1 102 ? -0.775 14.318 12.939 1.00 83.56 102 GLU A CA 1
ATOM 854 C C . GLU A 1 102 ? -0.773 15.811 13.328 1.00 83.56 102 GLU A C 1
ATOM 856 O O . GLU A 1 102 ? -0.532 16.155 14.484 1.00 83.56 102 GLU A O 1
ATOM 861 N N . GLY A 1 103 ? -1.016 16.718 12.375 1.00 81.88 103 GLY A N 1
ATOM 862 C CA . GLY A 1 103 ? -1.012 18.173 12.583 1.00 81.88 103 GLY A CA 1
ATOM 863 C C . GLY A 1 103 ? 0.370 18.822 12.451 1.00 81.88 103 GLY A C 1
ATOM 864 O O . GLY A 1 103 ? 0.473 20.044 12.359 1.00 81.88 103 GLY A O 1
ATOM 865 N N . GLU A 1 104 ? 1.425 18.011 12.383 1.00 83.06 104 GLU A N 1
ATOM 866 C CA . GLU A 1 104 ? 2.799 18.413 12.050 1.00 83.06 104 GLU A CA 1
ATOM 867 C C . GLU A 1 104 ? 3.208 17.936 10.643 1.00 83.06 104 GLU A C 1
ATOM 869 O O . GLU A 1 104 ? 4.380 18.013 10.268 1.00 83.06 104 GLU A O 1
ATOM 874 N N . GLY A 1 105 ? 2.247 17.430 9.863 1.00 85.50 105 GLY A N 1
ATOM 875 C CA . GLY A 1 105 ? 2.463 16.779 8.579 1.00 85.50 105 GLY A CA 1
ATOM 876 C C . GLY A 1 105 ? 2.305 15.259 8.647 1.00 85.50 105 GLY A C 1
ATOM 877 O O . GLY A 1 105 ? 2.026 14.669 9.693 1.00 85.50 105 GLY A O 1
ATOM 878 N N . PHE A 1 106 ? 2.489 14.624 7.488 1.00 89.12 106 PHE A N 1
ATOM 879 C CA . PHE A 1 106 ? 2.322 13.183 7.323 1.00 89.12 106 PHE A CA 1
ATOM 880 C C . PHE A 1 106 ? 3.439 12.394 8.004 1.00 89.12 106 PHE A C 1
ATOM 882 O O . PHE A 1 106 ? 4.617 12.586 7.693 1.00 89.12 106 PHE A O 1
ATOM 889 N N . LYS A 1 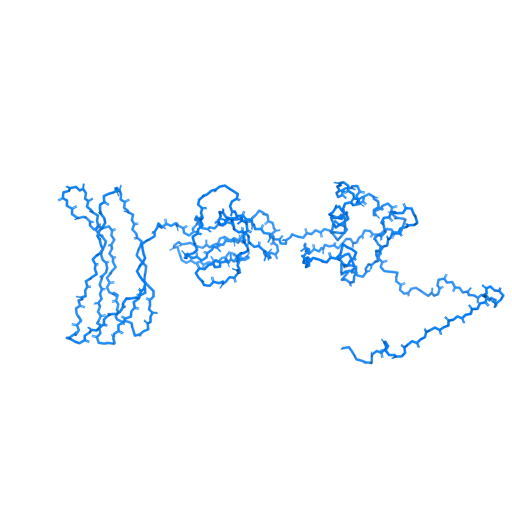107 ? 3.049 11.454 8.864 1.00 88.69 107 LYS A N 1
ATOM 890 C CA . LYS A 1 107 ? 3.936 10.481 9.505 1.00 88.69 107 LYS A CA 1
ATOM 891 C C . LYS A 1 107 ? 3.503 9.063 9.159 1.00 88.69 107 LYS A C 1
ATOM 893 O O . LYS A 1 107 ? 2.319 8.801 8.942 1.00 88.69 107 LYS A O 1
ATOM 898 N N . ASP A 1 108 ? 4.481 8.171 9.088 1.00 88.44 108 ASP A N 1
ATOM 899 C CA . ASP A 1 108 ? 4.245 6.751 8.858 1.00 88.44 108 ASP A CA 1
ATOM 900 C C . ASP A 1 108 ? 3.537 6.123 10.058 1.00 88.44 108 ASP A C 1
ATOM 902 O O . ASP A 1 108 ? 3.903 6.366 11.209 1.00 88.44 108 ASP A O 1
ATOM 906 N N . VAL A 1 109 ? 2.525 5.307 9.772 1.00 88.50 109 VAL A N 1
ATOM 907 C CA . VAL A 1 109 ? 1.876 4.443 10.757 1.00 88.50 109 VAL A CA 1
ATOM 908 C C . VAL A 1 109 ? 2.253 3.008 10.426 1.00 88.50 109 VAL A C 1
ATOM 910 O O . VAL A 1 109 ? 2.120 2.572 9.280 1.00 88.50 109 VAL A O 1
ATOM 913 N N . TRP A 1 110 ? 2.725 2.265 11.421 1.00 87.75 110 TRP A N 1
ATOM 914 C CA . TRP A 1 110 ? 3.147 0.882 11.233 1.00 87.75 110 TRP A CA 1
ATOM 915 C C . TRP A 1 110 ? 1.963 -0.084 11.275 1.00 87.75 110 TRP A C 1
ATOM 917 O O . TRP A 1 110 ? 0.951 0.153 11.940 1.00 87.75 110 TRP A O 1
ATOM 927 N N . GLN A 1 111 ? 2.079 -1.176 10.522 1.00 87.19 111 GLN A N 1
ATOM 928 C CA . GLN A 1 111 ? 1.049 -2.205 10.489 1.00 87.19 111 GLN A CA 1
ATOM 929 C C . GLN A 1 111 ? 1.090 -3.030 11.780 1.00 87.19 111 GLN A C 1
ATOM 931 O O . GLN A 1 111 ? 2.155 -3.491 12.181 1.00 87.19 111 GLN A O 1
ATOM 936 N N . GLY A 1 112 ? -0.069 -3.263 12.394 1.00 82.25 112 GLY A N 1
ATOM 937 C CA . GLY A 1 112 ? -0.212 -4.203 13.507 1.00 82.25 112 GLY A CA 1
ATOM 938 C C . GLY A 1 112 ? 0.353 -3.749 14.854 1.00 82.25 112 GLY A C 1
ATOM 939 O O . GLY A 1 112 ? 0.416 -4.565 15.769 1.00 82.25 112 GLY A O 1
ATOM 940 N N . GLU A 1 113 ? 0.763 -2.487 15.004 1.00 74.44 113 GLU A N 1
ATOM 941 C CA . GLU A 1 113 ? 1.108 -1.958 16.326 1.00 74.44 113 GLU A CA 1
ATOM 942 C C . GLU A 1 113 ? -0.145 -1.851 17.201 1.00 74.44 113 GLU A C 1
ATOM 944 O O . GLU A 1 113 ? -1.138 -1.221 16.826 1.00 74.44 113 GLU A O 1
ATOM 949 N N . GLU A 1 114 ? -0.090 -2.467 18.381 1.00 69.50 114 GLU A N 1
ATOM 950 C CA . GLU A 1 114 ? -1.148 -2.373 19.382 1.00 69.50 114 GLU A CA 1
ATOM 951 C C . GLU A 1 114 ? -1.385 -0.896 19.734 1.00 69.50 114 GLU A C 1
ATOM 953 O O . GLU A 1 114 ? -0.453 -0.099 19.837 1.00 69.50 114 GLU A O 1
ATOM 958 N N . ASP A 1 115 ? -2.651 -0.511 19.844 1.00 70.00 115 ASP A N 1
ATOM 959 C CA . ASP A 1 115 ? -3.133 0.839 20.147 1.00 70.00 115 ASP A CA 1
ATOM 960 C C . ASP A 1 115 ? -2.918 1.944 19.100 1.00 70.00 115 ASP A C 1
ATOM 962 O O . ASP A 1 115 ? -3.624 2.960 19.144 1.00 70.00 115 ASP A O 1
ATOM 966 N N . VAL A 1 116 ? -1.983 1.787 18.159 1.00 77.56 116 VAL A N 1
ATOM 967 C CA . VAL A 1 116 ? -1.617 2.870 17.223 1.00 77.56 116 VAL A CA 1
ATOM 968 C C . VAL A 1 116 ? -1.522 2.466 15.755 1.00 77.56 116 VAL A C 1
ATOM 970 O O . VAL A 1 116 ? -1.524 3.346 14.890 1.00 77.56 116 VAL A O 1
ATOM 973 N N . GLY A 1 117 ? -1.465 1.172 15.465 1.00 84.50 117 GLY A N 1
ATOM 974 C CA . GLY A 1 117 ? -1.211 0.646 14.135 1.00 84.50 117 GLY A CA 1
ATOM 975 C C . GLY A 1 117 ? -2.424 0.632 13.212 1.00 84.50 117 GLY A C 1
ATOM 976 O O . GLY A 1 117 ? -3.566 0.902 13.603 1.00 84.50 117 GLY A O 1
ATOM 977 N N . TRP A 1 118 ? -2.156 0.291 11.954 1.00 88.31 118 TRP A N 1
ATOM 978 C CA . TRP A 1 118 ? -3.180 -0.021 10.958 1.00 88.31 118 TRP A CA 1
ATOM 979 C C . TRP A 1 118 ? -3.187 -1.507 10.610 1.00 88.31 118 TRP A C 1
ATOM 981 O O . TRP A 1 118 ? -2.225 -2.238 10.840 1.00 88.31 118 TRP A O 1
ATOM 991 N N . TYR A 1 119 ? -4.287 -1.945 10.021 1.00 86.00 119 TYR A N 1
ATOM 992 C CA . TYR A 1 119 ? -4.539 -3.318 9.627 1.00 86.00 119 TYR A CA 1
ATOM 993 C C . TYR A 1 119 ? -5.203 -3.339 8.251 1.00 86.00 119 TYR A C 1
ATOM 995 O O . TYR A 1 119 ? -5.838 -2.365 7.834 1.00 86.00 119 TYR A O 1
ATOM 1003 N N . TYR A 1 120 ? -5.032 -4.452 7.544 1.00 85.62 120 TYR A N 1
ATOM 1004 C CA . TYR A 1 120 ? -5.570 -4.659 6.207 1.00 85.62 120 TYR A CA 1
ATOM 1005 C C . TYR A 1 120 ? -6.062 -6.086 6.055 1.00 85.62 120 TYR A C 1
ATOM 1007 O O . TYR A 1 120 ? -5.332 -7.024 6.377 1.00 85.62 120 TYR A O 1
ATOM 1015 N N . THR A 1 121 ? -7.267 -6.229 5.508 1.00 80.31 121 THR A N 1
ATOM 1016 C CA . THR A 1 121 ? -7.818 -7.527 5.129 1.00 80.31 121 THR A CA 1
ATOM 1017 C C . THR A 1 121 ? -7.953 -7.561 3.611 1.00 80.31 121 THR A C 1
ATOM 1019 O O . THR A 1 121 ? -8.720 -6.771 3.046 1.00 80.31 121 THR A O 1
ATOM 1022 N N . PRO A 1 122 ? -7.228 -8.462 2.925 1.00 76.19 122 PRO A N 1
ATOM 1023 C CA . PRO A 1 122 ? -7.360 -8.629 1.482 1.00 76.19 122 PRO A CA 1
ATOM 1024 C C . PRO A 1 122 ? -8.691 -9.283 1.092 1.00 76.19 122 PRO A C 1
ATOM 1026 O O . PRO A 1 122 ? -9.215 -9.003 0.019 1.00 76.19 122 PRO A O 1
ATOM 1029 N N . GLU A 1 123 ? -9.253 -10.120 1.963 1.00 75.69 123 GLU A N 1
ATOM 1030 C CA . GLU A 1 123 ? -10.492 -10.865 1.739 1.00 75.69 123 GLU A CA 1
ATOM 1031 C C . GLU A 1 123 ? -11.632 -10.347 2.622 1.00 75.69 123 GLU A C 1
ATOM 1033 O O . GLU A 1 123 ? -11.427 -9.559 3.538 1.00 75.69 123 GLU A O 1
ATOM 1038 N N . ALA A 1 124 ? -12.867 -10.748 2.333 1.00 71.25 124 ALA A N 1
ATOM 1039 C CA . ALA A 1 124 ? -13.968 -10.429 3.229 1.00 71.25 124 ALA A CA 1
ATOM 1040 C C . ALA A 1 124 ? -13.931 -11.378 4.434 1.00 71.25 124 ALA A C 1
ATOM 1042 O O . ALA A 1 124 ? -13.972 -12.597 4.264 1.00 71.25 124 ALA A O 1
ATOM 1043 N N . GLU A 1 125 ? -13.896 -10.833 5.646 1.00 67.94 125 GLU A N 1
ATOM 1044 C CA . GLU A 1 125 ? -13.981 -11.637 6.866 1.00 67.94 125 GLU A CA 1
ATOM 1045 C C . GLU A 1 125 ? -15.440 -11.799 7.297 1.00 67.94 125 GLU A C 1
ATOM 1047 O O . GLU A 1 125 ? -16.160 -10.822 7.521 1.00 67.94 125 GLU A O 1
ATOM 1052 N N . TYR A 1 126 ? -15.881 -13.052 7.432 1.00 56.56 126 TYR A N 1
ATOM 1053 C CA . TYR A 1 126 ? -17.201 -13.384 7.961 1.00 56.56 126 TYR A CA 1
ATOM 1054 C C . TYR A 1 126 ? -17.180 -13.313 9.493 1.00 56.56 126 TYR A C 1
ATOM 1056 O O . TYR A 1 126 ? -16.661 -14.210 10.154 1.00 56.56 126 TYR A O 1
ATOM 1064 N N . GLY A 1 127 ? -17.775 -12.260 10.054 1.00 55.41 127 GLY A N 1
ATOM 1065 C CA . GLY A 1 127 ? -17.981 -12.096 11.496 1.00 55.41 127 GLY A CA 1
ATOM 1066 C C . GLY A 1 127 ? -19.466 -11.947 11.859 1.00 55.41 127 GLY A C 1
ATOM 1067 O O . GLY A 1 127 ? -20.247 -11.482 11.022 1.00 55.41 127 GLY A O 1
ATOM 1068 N N . PRO A 1 128 ? -19.886 -12.335 13.081 1.00 47.50 128 PRO A N 1
ATOM 1069 C CA . PRO A 1 128 ? -21.232 -12.047 13.574 1.00 47.50 128 PRO A CA 1
ATOM 1070 C C . PRO A 1 128 ? -21.434 -10.526 13.693 1.00 47.50 128 PRO A C 1
ATOM 1072 O O . PRO A 1 128 ? -20.517 -9.800 14.070 1.00 47.50 128 PRO A O 1
ATOM 1075 N N . GLU A 1 129 ? -22.620 -10.035 13.326 1.00 43.41 129 GLU A N 1
ATOM 1076 C CA . GLU A 1 129 ? -22.951 -8.602 13.304 1.00 43.41 129 GLU A CA 1
ATOM 1077 C C . GLU A 1 129 ? -22.639 -7.874 14.637 1.00 43.41 129 GLU A C 1
ATOM 1079 O O . GLU A 1 129 ? -22.989 -8.408 15.693 1.00 43.41 129 GLU A O 1
ATOM 1084 N N . PRO A 1 130 ? -22.108 -6.625 14.633 1.00 50.62 130 PRO A N 1
ATOM 1085 C CA . PRO A 1 130 ? -21.635 -5.829 13.498 1.00 50.62 130 PRO A CA 1
ATOM 1086 C C . PRO A 1 130 ? -20.105 -5.556 13.498 1.00 50.62 130 PRO A C 1
ATOM 1088 O O . PRO A 1 130 ? -19.563 -5.142 14.528 1.00 50.62 130 PRO A O 1
ATOM 1091 N N . PRO A 1 131 ? -19.454 -5.537 12.311 1.00 55.47 131 PRO A N 1
ATOM 1092 C CA . PRO A 1 131 ? -19.827 -6.276 11.102 1.00 55.47 131 PRO A CA 1
ATOM 1093 C C . PRO A 1 131 ? -18.652 -6.955 10.369 1.00 55.47 131 PRO A C 1
ATOM 1095 O O . PRO A 1 131 ? -17.496 -6.553 10.469 1.00 55.47 131 PRO A O 1
ATOM 1098 N N . ALA A 1 132 ? -19.014 -7.953 9.555 1.00 59.28 132 ALA A N 1
ATOM 1099 C CA . ALA A 1 132 ? -18.190 -8.515 8.492 1.00 59.28 132 ALA A CA 1
ATOM 1100 C C . ALA A 1 132 ? -17.517 -7.404 7.670 1.00 59.28 132 ALA A C 1
ATOM 1102 O O . ALA A 1 132 ? -18.172 -6.486 7.165 1.00 59.28 132 ALA A O 1
ATOM 1103 N N . HIS A 1 133 ? -16.199 -7.488 7.561 1.00 61.44 133 HIS A N 1
ATOM 1104 C CA . HIS A 1 133 ? -15.386 -6.512 6.858 1.00 61.44 133 HIS A CA 1
ATOM 1105 C C . HIS A 1 133 ? -15.409 -6.835 5.353 1.00 61.44 133 HIS A C 1
ATOM 1107 O O . HIS A 1 133 ? -15.167 -7.989 4.992 1.00 61.44 133 HIS A O 1
ATOM 1113 N N . PRO A 1 134 ? -15.719 -5.884 4.447 1.00 66.56 134 PRO A N 1
ATOM 1114 C CA . PRO A 1 134 ? -15.579 -6.130 3.014 1.00 66.56 134 PRO A CA 1
ATOM 1115 C C . PRO A 1 134 ? -14.098 -6.319 2.654 1.00 66.56 134 PRO A C 1
ATOM 1117 O O . PRO A 1 134 ? -13.226 -5.816 3.351 1.00 66.56 134 PRO A O 1
ATOM 1120 N N . ALA A 1 135 ? -13.813 -7.019 1.554 1.00 72.81 135 ALA A N 1
ATOM 1121 C CA . ALA A 1 135 ? -12.446 -7.177 1.060 1.00 72.81 135 ALA A CA 1
ATOM 1122 C C . ALA A 1 135 ? -11.782 -5.819 0.758 1.00 72.81 135 ALA A C 1
ATOM 1124 O O . ALA A 1 135 ? -12.460 -4.866 0.357 1.00 72.81 135 ALA A O 1
ATOM 1125 N N . GLN A 1 136 ? -10.454 -5.763 0.895 1.00 77.44 136 GLN A N 1
ATOM 1126 C CA . GLN A 1 136 ? -9.609 -4.609 0.565 1.00 77.44 136 GLN A CA 1
ATOM 1127 C C . GLN A 1 136 ? -9.942 -3.341 1.364 1.00 77.44 136 GLN A C 1
ATOM 1129 O O . GLN A 1 136 ? -10.140 -2.250 0.814 1.00 77.44 136 GLN A O 1
ATOM 1134 N N . ILE A 1 137 ? -9.989 -3.484 2.686 1.00 82.56 137 ILE A N 1
ATOM 1135 C CA . ILE A 1 137 ? -10.162 -2.358 3.604 1.00 82.56 137 ILE A CA 1
ATOM 1136 C C . ILE A 1 137 ? -8.929 -2.122 4.463 1.00 82.56 137 ILE A C 1
ATOM 1138 O O . ILE A 1 137 ? -8.223 -3.055 4.837 1.00 82.56 137 ILE A O 1
ATOM 1142 N N . VAL A 1 138 ? -8.741 -0.861 4.837 1.00 85.94 138 VAL A N 1
ATOM 1143 C CA . VAL A 1 138 ? -7.816 -0.447 5.892 1.00 85.94 138 VAL A CA 1
ATOM 1144 C C . VAL A 1 138 ? -8.607 -0.012 7.100 1.00 85.94 138 VAL A C 1
ATOM 1146 O O . VAL A 1 138 ? -9.585 0.724 6.964 1.00 85.94 138 VAL A O 1
ATOM 1149 N N . TRP A 1 139 ? -8.164 -0.408 8.282 1.00 84.31 139 TRP A N 1
ATOM 1150 C CA . TRP A 1 139 ? -8.655 0.167 9.525 1.00 84.31 139 TRP A CA 1
ATOM 1151 C C . TRP A 1 139 ? -7.510 0.373 10.499 1.00 84.31 139 TRP A C 1
ATOM 1153 O O . TRP A 1 139 ? -6.449 -0.233 10.377 1.00 84.31 139 TRP A O 1
ATOM 1163 N N . PHE A 1 140 ? -7.728 1.256 11.461 1.00 83.00 140 PHE A N 1
ATOM 1164 C CA . PHE A 1 140 ? -6.777 1.504 12.532 1.00 83.00 140 PHE A CA 1
ATOM 1165 C C . PHE A 1 140 ? -7.200 0.776 13.796 1.00 83.00 140 PHE A C 1
ATOM 1167 O O . PHE A 1 140 ? -8.378 0.436 13.966 1.00 83.00 140 PHE A O 1
ATOM 1174 N N . ASP A 1 141 ? -6.241 0.578 14.693 1.00 78.81 141 ASP A N 1
ATOM 1175 C CA . ASP A 1 141 ? -6.536 0.129 16.042 1.00 78.81 141 ASP A CA 1
ATOM 1176 C C . ASP A 1 141 ? -7.648 0.987 16.667 1.00 78.81 141 ASP A C 1
ATOM 1178 O O . ASP A 1 141 ? -7.737 2.201 16.455 1.00 78.81 141 ASP A O 1
ATOM 1182 N N . LYS A 1 142 ? -8.516 0.359 17.461 1.00 72.94 142 LYS A N 1
ATOM 1183 C CA . LYS A 1 142 ? -9.616 1.049 18.147 1.00 72.94 142 LYS A CA 1
ATOM 1184 C C . LYS A 1 142 ? -9.148 2.189 19.049 1.00 72.94 142 LYS A C 1
ATOM 1186 O O . LYS A 1 142 ? -9.964 3.058 19.378 1.00 72.94 142 LYS A O 1
ATOM 1191 N N . ASN A 1 143 ? -7.887 2.165 19.467 1.00 73.12 143 ASN A N 1
ATOM 1192 C CA . ASN A 1 143 ? -7.290 3.170 20.318 1.00 73.12 143 ASN A CA 1
ATOM 1193 C C . ASN A 1 143 ? -6.574 4.289 19.559 1.00 73.12 143 ASN A C 1
ATOM 1195 O O . ASN A 1 143 ? -6.324 5.345 20.149 1.00 73.12 143 ASN A O 1
ATOM 1199 N N . ARG A 1 144 ? -6.371 4.134 18.247 1.00 78.44 144 ARG A N 1
ATOM 1200 C CA . ARG A 1 144 ? -5.767 5.161 17.405 1.00 78.44 144 ARG A CA 1
ATOM 1201 C C . ARG A 1 144 ? -6.733 6.326 17.214 1.00 78.44 144 ARG A C 1
ATOM 1203 O O . ARG A 1 144 ? -7.818 6.191 16.647 1.00 78.44 144 ARG A O 1
ATOM 1210 N N . VAL A 1 145 ? -6.317 7.505 17.667 1.00 74.94 145 VAL A N 1
ATOM 1211 C CA . VAL A 1 145 ? -7.057 8.749 17.435 1.00 74.94 145 VAL A CA 1
ATOM 1212 C C . VAL A 1 145 ? -6.719 9.272 16.044 1.00 74.94 145 VAL A C 1
ATOM 1214 O O . VAL A 1 145 ? -5.563 9.556 15.746 1.00 74.94 145 VAL A O 1
ATOM 1217 N N . ILE A 1 146 ? -7.740 9.425 15.205 1.00 76.12 146 ILE A N 1
ATOM 1218 C CA . ILE A 1 146 ? -7.624 10.033 13.879 1.00 76.12 146 ILE A CA 1
ATOM 1219 C C . ILE A 1 146 ? -8.253 11.420 13.957 1.00 76.12 146 ILE A C 1
ATOM 1221 O O . ILE A 1 146 ? -9.428 11.555 14.306 1.00 76.12 146 ILE A O 1
ATOM 1225 N N . ALA A 1 147 ? -7.470 12.460 13.673 1.00 74.12 147 ALA A N 1
ATOM 1226 C CA . ALA A 1 147 ? -7.981 13.824 13.655 1.00 74.12 147 ALA A CA 1
ATOM 1227 C C . ALA A 1 147 ? -9.065 13.962 12.577 1.00 74.12 147 ALA A C 1
ATOM 1229 O O . ALA A 1 147 ? -8.887 13.490 11.460 1.00 74.12 147 ALA A O 1
ATOM 1230 N N . ASN A 1 148 ? -10.184 14.621 12.883 1.00 69.75 148 ASN A N 1
ATOM 1231 C CA . ASN A 1 148 ? -11.192 14.915 11.864 1.00 69.75 148 ASN A CA 1
ATOM 1232 C C . ASN A 1 148 ? -10.625 15.913 10.844 1.00 69.75 148 ASN A C 1
ATOM 1234 O O . ASN A 1 148 ? -10.058 16.933 11.232 1.00 69.75 148 ASN A O 1
ATOM 1238 N N . GLY A 1 149 ? -10.827 15.654 9.554 1.00 69.50 149 GLY A N 1
ATOM 1239 C CA . GLY A 1 149 ? -10.351 16.526 8.485 1.00 69.50 149 GLY A CA 1
ATOM 1240 C C . GLY A 1 149 ? -10.578 15.933 7.099 1.00 69.50 149 GLY A C 1
ATOM 1241 O O . GLY A 1 149 ? -11.142 14.849 6.959 1.00 69.50 149 GLY A O 1
ATOM 1242 N N . THR A 1 150 ? -10.127 16.665 6.085 1.00 77.38 150 THR A N 1
ATOM 1243 C CA . THR A 1 150 ? -10.041 16.210 4.688 1.00 77.38 150 THR A CA 1
ATOM 1244 C C . THR A 1 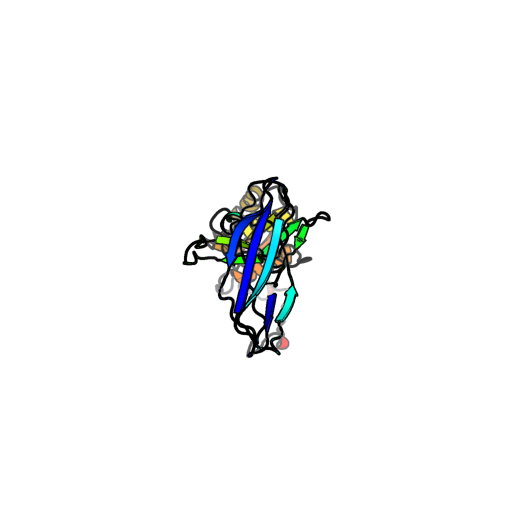150 ? -8.574 15.956 4.365 1.00 77.38 150 THR A C 1
ATOM 1246 O O . THR A 1 150 ? -7.723 16.688 4.863 1.00 77.38 150 THR A O 1
ATOM 1249 N N . ASP A 1 151 ? -8.282 14.941 3.550 1.00 82.12 151 ASP A N 1
ATOM 1250 C CA . ASP A 1 151 ? -6.920 14.584 3.119 1.00 82.12 151 ASP A CA 1
ATOM 1251 C C . ASP A 1 151 ? -5.920 14.345 4.268 1.00 82.12 151 ASP A C 1
ATOM 1253 O O . ASP A 1 151 ? -4.730 14.598 4.133 1.00 82.12 151 ASP A O 1
ATOM 1257 N N . ASN A 1 152 ? -6.390 13.823 5.401 1.00 86.81 152 ASN A N 1
ATOM 1258 C CA . ASN A 1 152 ? -5.583 13.494 6.586 1.00 86.81 152 ASN A CA 1
ATOM 1259 C C . ASN A 1 152 ? -4.970 12.078 6.548 1.00 86.81 152 ASN A C 1
ATOM 1261 O O . ASN A 1 152 ? -4.242 11.694 7.462 1.00 86.81 152 ASN A O 1
ATOM 1265 N N . LEU A 1 153 ? -5.277 11.293 5.512 1.00 87.44 153 LEU A N 1
ATOM 1266 C CA . LEU A 1 153 ? -4.865 9.902 5.351 1.00 87.44 153 LEU A CA 1
ATOM 1267 C C . LEU A 1 153 ? -4.394 9.660 3.917 1.00 87.44 153 LEU A C 1
ATOM 1269 O O . LEU A 1 153 ? -5.115 9.946 2.961 1.00 87.44 153 LEU A O 1
ATOM 1273 N N . LYS A 1 154 ? -3.204 9.076 3.767 1.00 89.12 154 LYS A N 1
ATOM 1274 C CA . LYS A 1 154 ? -2.705 8.562 2.488 1.00 89.12 154 LYS A CA 1
ATOM 1275 C C . LYS A 1 154 ? -2.376 7.086 2.635 1.00 89.12 154 LYS A C 1
ATOM 1277 O O . LYS A 1 154 ? -1.562 6.709 3.471 1.00 89.12 154 LYS A O 1
ATOM 1282 N N . ILE A 1 155 ? -2.990 6.266 1.792 1.00 87.50 155 ILE A N 1
ATOM 1283 C CA . ILE A 1 155 ? -2.722 4.831 1.706 1.00 87.50 155 ILE A CA 1
ATOM 1284 C C . ILE A 1 155 ? -2.038 4.589 0.367 1.00 87.50 155 ILE A C 1
ATOM 1286 O O . ILE A 1 155 ? -2.585 4.945 -0.677 1.00 87.50 155 ILE A O 1
ATOM 1290 N N . GLN A 1 156 ? -0.848 4.003 0.405 1.00 85.69 156 GLN A N 1
ATOM 1291 C CA . GLN A 1 156 ? -0.106 3.602 -0.780 1.00 85.69 156 GLN A CA 1
ATOM 1292 C C . GLN A 1 156 ? -0.126 2.080 -0.896 1.00 85.69 156 GLN A C 1
ATOM 1294 O O . GLN A 1 156 ? 0.152 1.355 0.064 1.00 85.69 156 GLN A O 1
ATOM 1299 N N . TYR A 1 157 ? -0.503 1.608 -2.075 1.00 84.12 157 TYR A N 1
ATOM 1300 C CA . TYR A 1 157 ? -0.786 0.209 -2.341 1.00 84.12 157 TYR A CA 1
ATOM 1301 C C . TYR A 1 157 ? -0.213 -0.211 -3.684 1.00 84.12 157 TYR A C 1
ATOM 1303 O O . TYR A 1 157 ? 0.008 0.613 -4.570 1.00 84.12 157 TYR A O 1
ATOM 1311 N N . PHE A 1 158 ? 0.028 -1.508 -3.812 1.00 82.81 158 PHE A N 1
ATOM 1312 C CA . PHE A 1 158 ? 0.512 -2.100 -5.042 1.00 82.81 158 PHE A CA 1
ATOM 1313 C C . PHE A 1 158 ? -0.633 -2.228 -6.042 1.00 82.81 158 PHE A C 1
ATOM 1315 O O . PHE A 1 158 ? -1.712 -2.724 -5.707 1.00 82.81 158 PHE A O 1
ATOM 1322 N N . ILE A 1 159 ? -0.382 -1.793 -7.272 1.00 85.44 159 ILE A N 1
ATOM 1323 C CA . ILE A 1 159 ? -1.223 -2.074 -8.433 1.00 85.44 159 ILE A CA 1
ATOM 1324 C C . ILE A 1 159 ? -0.405 -2.860 -9.447 1.00 85.44 159 ILE A C 1
ATOM 1326 O O . ILE A 1 159 ? 0.792 -2.616 -9.599 1.00 85.44 159 ILE A O 1
ATOM 1330 N N . THR A 1 160 ? -1.045 -3.788 -10.145 1.00 87.44 160 THR A N 1
ATOM 1331 C CA . THR A 1 160 ? -0.426 -4.442 -11.296 1.00 87.44 160 THR A CA 1
ATOM 1332 C C . THR A 1 160 ? -0.330 -3.449 -12.447 1.00 87.44 160 THR A C 1
ATOM 1334 O O . THR A 1 160 ? -1.320 -2.798 -12.796 1.00 87.44 160 THR A O 1
ATOM 1337 N N . VAL A 1 161 ? 0.856 -3.327 -13.031 1.00 88.81 161 VAL A N 1
ATOM 1338 C CA . VAL A 1 161 ? 1.113 -2.499 -14.209 1.00 88.81 161 VAL A CA 1
ATOM 1339 C C . VAL A 1 161 ? 1.988 -3.254 -15.213 1.00 88.81 161 VAL A C 1
ATOM 1341 O O . VAL A 1 161 ? 2.809 -4.073 -14.800 1.00 88.81 161 VAL A O 1
ATOM 1344 N N . PRO A 1 162 ? 1.878 -2.942 -16.514 1.00 92.50 162 PRO A N 1
ATOM 1345 C CA . PRO A 1 162 ? 2.833 -3.419 -17.507 1.00 92.50 162 PRO A CA 1
ATOM 1346 C C . PRO A 1 162 ? 4.276 -3.057 -17.138 1.00 92.50 162 PRO A C 1
ATOM 1348 O O . PRO A 1 162 ? 4.544 -1.965 -16.620 1.00 92.50 162 PRO A O 1
ATOM 1351 N N . LEU A 1 163 ? 5.212 -3.965 -17.401 1.00 93.38 163 LEU A N 1
ATOM 1352 C CA . LEU A 1 163 ? 6.622 -3.835 -17.031 1.00 93.38 163 LEU A CA 1
ATOM 1353 C C . LEU A 1 163 ? 7.259 -2.537 -17.559 1.00 93.38 163 LEU A C 1
ATOM 1355 O O . LEU A 1 163 ? 7.937 -1.818 -16.820 1.00 93.38 163 LEU A O 1
ATOM 1359 N N . GLU A 1 164 ? 7.013 -2.206 -18.821 1.00 93.94 164 GLU A N 1
ATOM 1360 C CA . GLU A 1 164 ? 7.506 -1.001 -19.486 1.00 93.94 164 GLU A CA 1
ATOM 1361 C C . GLU A 1 164 ? 6.933 0.286 -18.878 1.00 93.94 164 GLU A C 1
ATOM 1363 O O . GLU A 1 164 ? 7.640 1.294 -18.811 1.00 93.94 164 GLU A O 1
ATOM 1368 N N . ASN A 1 165 ? 5.713 0.245 -18.326 1.00 94.31 165 ASN A N 1
ATOM 1369 C CA . ASN A 1 165 ? 5.139 1.388 -17.615 1.00 94.31 165 ASN A CA 1
ATOM 1370 C C . ASN A 1 165 ? 5.929 1.711 -16.345 1.00 94.31 165 ASN A C 1
ATOM 1372 O O . ASN A 1 165 ? 6.106 2.888 -16.033 1.00 94.31 165 ASN A O 1
ATOM 1376 N N . MET A 1 166 ? 6.443 0.694 -15.643 1.00 92.56 166 MET A N 1
ATOM 1377 C CA . MET A 1 166 ? 7.295 0.903 -14.468 1.00 92.56 166 MET A CA 1
ATOM 1378 C C . MET A 1 166 ? 8.586 1.632 -14.843 1.00 92.56 166 MET A C 1
ATOM 1380 O O . MET A 1 166 ? 8.988 2.590 -14.183 1.00 92.56 166 MET A O 1
ATOM 1384 N N . VAL A 1 167 ? 9.232 1.194 -15.927 1.00 94.50 167 VAL A N 1
ATOM 1385 C CA . VAL A 1 167 ? 10.461 1.823 -16.424 1.00 94.50 167 VAL A CA 1
ATOM 1386 C C . VAL A 1 167 ? 10.174 3.261 -16.859 1.00 94.50 167 VAL A C 1
ATOM 1388 O O . VAL A 1 167 ? 10.889 4.175 -16.447 1.00 94.50 167 VAL A O 1
ATOM 1391 N N . ALA A 1 168 ? 9.097 3.485 -17.613 1.00 95.44 168 ALA A N 1
ATOM 1392 C CA . ALA A 1 168 ? 8.674 4.814 -18.046 1.00 95.44 168 ALA A CA 1
ATOM 1393 C C . ALA A 1 168 ? 8.394 5.758 -16.861 1.00 95.44 168 ALA A C 1
ATOM 1395 O O . ALA A 1 168 ? 8.845 6.904 -16.869 1.00 95.44 168 ALA A O 1
ATOM 1396 N N . ASP A 1 169 ? 7.724 5.281 -15.809 1.00 93.06 169 ASP A N 1
ATOM 1397 C CA . ASP A 1 169 ? 7.461 6.067 -14.597 1.00 93.06 169 ASP A CA 1
ATOM 1398 C C . ASP A 1 169 ? 8.738 6.483 -13.869 1.00 93.06 169 ASP A C 1
ATOM 1400 O O . ASP A 1 169 ? 8.842 7.619 -13.388 1.00 93.06 169 ASP A O 1
ATOM 1404 N N . ILE A 1 170 ? 9.734 5.597 -13.814 1.00 94.06 170 ILE A N 1
ATOM 1405 C CA . ILE A 1 170 ? 11.038 5.919 -13.229 1.00 94.06 170 ILE A CA 1
ATOM 1406 C C . ILE A 1 170 ? 11.745 6.994 -14.064 1.00 94.06 170 ILE A C 1
ATOM 1408 O O . ILE A 1 170 ? 12.313 7.925 -13.491 1.00 94.06 170 ILE A O 1
ATOM 1412 N N . LEU A 1 171 ? 11.678 6.926 -15.397 1.00 95.19 171 LEU A N 1
ATOM 1413 C CA . LEU A 1 171 ? 12.276 7.941 -16.275 1.00 95.19 171 LEU A CA 1
ATOM 1414 C C . LEU A 1 171 ? 11.605 9.315 -16.124 1.00 95.19 171 LEU A C 1
ATOM 1416 O O . LEU A 1 171 ? 12.295 10.338 -16.102 1.00 95.19 171 LEU A O 1
ATOM 1420 N N . VAL A 1 172 ? 10.281 9.349 -15.964 1.00 94.69 172 VAL A N 1
ATOM 1421 C CA . VAL A 1 172 ? 9.530 10.580 -15.665 1.00 94.69 172 VAL A CA 1
ATOM 1422 C C . VAL A 1 172 ? 9.918 11.130 -14.294 1.00 94.69 172 VAL A C 1
ATOM 1424 O O . VAL A 1 172 ? 10.221 12.314 -14.164 1.00 94.69 172 VAL A O 1
ATOM 1427 N N . THR A 1 173 ? 9.978 10.271 -13.275 1.00 90.38 173 THR A N 1
ATOM 1428 C CA . THR A 1 173 ? 10.371 10.661 -11.909 1.00 90.38 173 THR A CA 1
ATOM 1429 C C . THR A 1 173 ? 11.807 11.187 -11.861 1.00 90.38 173 THR A C 1
ATOM 1431 O O . THR A 1 173 ? 12.103 12.122 -11.118 1.00 90.38 173 THR A O 1
ATOM 1434 N N . ALA A 1 174 ? 12.691 10.641 -12.698 1.00 90.88 174 ALA A N 1
ATOM 1435 C CA . ALA A 1 174 ? 14.058 11.120 -12.878 1.00 90.88 174 ALA A CA 1
ATOM 1436 C C . ALA A 1 174 ? 14.153 12.454 -13.649 1.00 90.88 174 ALA A C 1
ATOM 1438 O O . ALA A 1 174 ? 15.245 13.009 -13.769 1.00 90.88 174 ALA A O 1
ATOM 1439 N N . GLY A 1 175 ? 13.039 12.978 -14.171 1.00 93.50 175 GLY A N 1
ATOM 1440 C CA . GLY A 1 175 ? 12.981 14.241 -14.906 1.00 93.50 175 GLY A CA 1
ATOM 1441 C C . GLY A 1 175 ? 13.464 14.156 -16.356 1.00 93.50 175 GLY A C 1
ATOM 1442 O O . GLY A 1 175 ? 13.737 15.194 -16.957 1.00 93.50 175 GLY A O 1
ATOM 1443 N N . LEU A 1 176 ? 13.585 12.951 -16.922 1.00 94.25 176 LEU A N 1
ATOM 1444 C CA . LEU A 1 176 ? 13.993 12.760 -18.321 1.00 94.25 176 LEU A CA 1
ATOM 1445 C C . LEU A 1 176 ? 12.835 12.967 -19.302 1.00 94.25 176 LEU A C 1
ATOM 1447 O O . LEU A 1 176 ? 13.063 13.342 -20.448 1.00 94.25 176 LEU A O 1
ATOM 1451 N N . TYR A 1 177 ? 11.603 12.763 -18.837 1.00 96.56 177 TYR A N 1
ATOM 1452 C CA . TYR A 1 177 ? 10.380 12.907 -19.621 1.00 96.56 177 TYR A CA 1
ATOM 1453 C C . TYR A 1 177 ? 9.328 13.695 -18.848 1.00 96.56 177 TYR A C 1
ATOM 1455 O O . TYR A 1 177 ? 9.274 13.643 -17.620 1.00 96.56 177 TYR A O 1
ATOM 1463 N N . ALA A 1 178 ? 8.465 14.410 -19.572 1.00 94.56 178 ALA A N 1
ATOM 1464 C CA . ALA A 1 178 ? 7.381 15.182 -18.969 1.00 94.56 178 ALA A CA 1
ATOM 1465 C C . ALA A 1 178 ? 6.208 14.300 -18.510 1.00 94.56 178 ALA A C 1
ATOM 1467 O O . ALA A 1 178 ? 5.494 14.655 -17.574 1.00 94.56 178 ALA A O 1
ATOM 1468 N N . ASN A 1 179 ? 5.977 13.173 -19.185 1.00 95.94 179 ASN A N 1
ATOM 1469 C CA . ASN A 1 179 ? 4.909 12.232 -18.870 1.00 95.94 179 ASN A CA 1
ATOM 1470 C C . ASN A 1 179 ? 5.260 10.819 -19.365 1.00 95.94 179 ASN A C 1
ATOM 1472 O O . ASN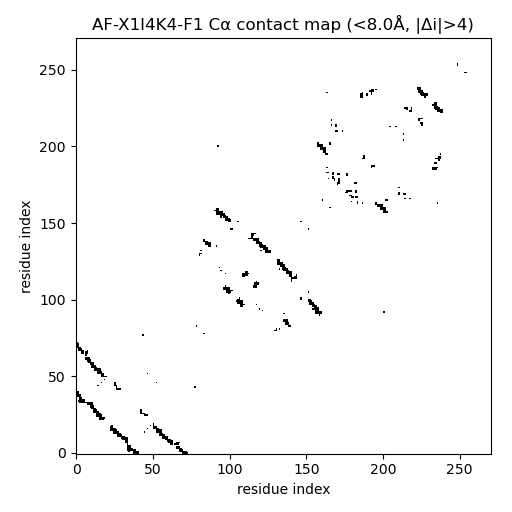 A 1 179 ? 6.174 10.634 -20.168 1.00 95.94 179 ASN A O 1
ATOM 1476 N N . ARG A 1 180 ? 4.509 9.825 -18.873 1.00 96.19 180 ARG A N 1
ATOM 1477 C CA . ARG A 1 180 ? 4.726 8.404 -19.181 1.00 96.19 180 ARG A CA 1
ATOM 1478 C C . ARG A 1 180 ? 4.599 8.101 -20.674 1.00 96.19 180 ARG A C 1
ATOM 1480 O O . ARG A 1 180 ? 5.376 7.309 -21.185 1.00 96.19 180 ARG A O 1
ATOM 1487 N N . ALA A 1 181 ? 3.632 8.710 -21.360 1.00 97.25 181 ALA A N 1
ATOM 1488 C CA . ALA A 1 181 ? 3.364 8.409 -22.763 1.00 97.25 181 ALA A CA 1
ATOM 1489 C C . ALA A 1 181 ? 4.560 8.771 -23.655 1.00 97.25 181 ALA A C 1
ATOM 1491 O O . ALA A 1 181 ? 4.936 7.973 -24.505 1.00 97.25 181 ALA A O 1
ATOM 1492 N N . ASP A 1 182 ? 5.205 9.914 -23.408 1.00 96.75 182 ASP A N 1
ATOM 1493 C CA . ASP A 1 182 ? 6.402 10.318 -24.155 1.00 96.75 182 ASP A CA 1
ATOM 1494 C C . ASP A 1 182 ? 7.572 9.345 -23.928 1.00 96.75 182 ASP A C 1
ATOM 1496 O O . ASP A 1 182 ? 8.273 8.984 -24.869 1.00 96.75 182 ASP A O 1
ATOM 1500 N N . ALA A 1 183 ? 7.758 8.878 -22.687 1.00 96.44 183 ALA A N 1
ATOM 1501 C CA . ALA A 1 183 ? 8.793 7.895 -22.365 1.00 96.44 183 ALA A CA 1
ATOM 1502 C C . ALA A 1 183 ? 8.537 6.543 -23.051 1.00 96.44 183 ALA A C 1
ATOM 1504 O O . ALA A 1 183 ? 9.468 5.929 -23.570 1.00 96.44 183 ALA A O 1
ATOM 1505 N N . LEU A 1 184 ? 7.279 6.093 -23.072 1.00 96.81 184 LEU A N 1
ATOM 1506 C CA . LEU A 1 184 ? 6.880 4.854 -23.742 1.00 96.81 184 LEU A CA 1
ATOM 1507 C C . LEU A 1 184 ? 7.092 4.930 -25.251 1.00 96.81 184 LEU A C 1
ATOM 1509 O O . LEU A 1 184 ? 7.634 3.990 -25.813 1.00 96.81 184 LEU A O 1
ATOM 1513 N N . VAL A 1 185 ? 6.763 6.055 -25.895 1.00 96.94 185 VAL A N 1
ATOM 1514 C CA . VAL A 1 185 ? 6.999 6.241 -27.338 1.00 96.94 185 VAL A CA 1
ATOM 1515 C C . VAL A 1 185 ? 8.466 6.008 -27.702 1.00 96.94 185 VAL A C 1
ATOM 1517 O O . VAL A 1 185 ? 8.750 5.342 -28.698 1.00 96.94 185 VAL A O 1
ATOM 1520 N N . ASP A 1 186 ? 9.400 6.514 -26.896 1.00 96.06 186 ASP A N 1
ATOM 1521 C CA . ASP A 1 186 ? 10.829 6.333 -27.158 1.00 96.06 186 ASP A CA 1
ATOM 1522 C C . ASP A 1 186 ? 11.317 4.911 -26.841 1.00 96.06 186 ASP A C 1
ATOM 1524 O O . ASP A 1 186 ? 12.142 4.373 -27.582 1.00 96.06 186 ASP A O 1
ATOM 1528 N N . ILE A 1 187 ? 10.796 4.287 -25.777 1.00 95.69 187 ILE A N 1
ATOM 1529 C CA . ILE A 1 187 ? 11.098 2.890 -25.428 1.00 95.69 187 ILE A CA 1
ATOM 1530 C C . ILE A 1 187 ? 10.603 1.941 -26.530 1.00 95.69 187 ILE A C 1
ATOM 1532 O O . ILE A 1 187 ? 11.376 1.135 -27.049 1.00 95.69 187 ILE A O 1
ATOM 1536 N N . GLU A 1 188 ? 9.327 2.055 -26.892 1.00 94.94 188 GLU A N 1
ATOM 1537 C CA . GLU A 1 188 ? 8.640 1.219 -27.882 1.00 94.94 188 GLU A CA 1
ATOM 1538 C C . GLU A 1 188 ? 9.148 1.483 -29.305 1.00 94.94 188 GLU A C 1
ATOM 1540 O O . GLU A 1 188 ? 9.118 0.602 -30.164 1.00 94.94 188 GLU A O 1
ATOM 1545 N N . GLY A 1 189 ? 9.644 2.697 -29.561 1.00 92.25 189 GLY A N 1
ATOM 1546 C CA . GLY A 1 189 ? 10.234 3.097 -30.834 1.00 92.25 189 GLY A CA 1
ATOM 1547 C C . GLY A 1 189 ? 11.621 2.505 -31.101 1.00 92.25 189 GLY A C 1
ATOM 1548 O O . GLY A 1 189 ? 12.137 2.647 -32.216 1.00 92.25 189 GLY A O 1
ATOM 1549 N N . HIS A 1 190 ? 12.249 1.848 -30.120 1.00 92.81 190 HIS A N 1
ATOM 1550 C CA . HIS A 1 190 ? 13.548 1.214 -30.320 1.00 92.81 190 HIS A CA 1
ATOM 1551 C C . HIS A 1 190 ? 13.431 0.025 -31.303 1.00 92.81 190 HIS A C 1
ATOM 1553 O O . HIS A 1 190 ? 12.548 -0.812 -31.138 1.00 92.81 190 HIS A O 1
ATOM 1559 N N . PRO A 1 191 ? 14.331 -0.132 -32.298 1.00 90.19 191 PRO A N 1
ATOM 1560 C CA . PRO A 1 191 ? 14.211 -1.186 -33.319 1.00 90.19 191 PRO A CA 1
ATOM 1561 C C . PRO A 1 191 ? 14.160 -2.619 -32.774 1.00 90.19 191 PRO A C 1
ATOM 1563 O O . PRO A 1 191 ? 13.521 -3.482 -33.367 1.00 90.19 191 PRO A O 1
ATOM 1566 N N . ASP A 1 192 ? 14.846 -2.853 -31.656 1.00 89.69 192 ASP A N 1
ATOM 1567 C CA . ASP A 1 192 ? 14.904 -4.152 -30.975 1.00 89.69 192 ASP A CA 1
ATOM 1568 C C . ASP A 1 192 ? 13.884 -4.275 -29.828 1.00 89.69 192 ASP A C 1
ATOM 1570 O O . ASP A 1 192 ? 13.972 -5.200 -29.019 1.00 89.69 192 ASP A O 1
ATOM 1574 N N . TYR A 1 193 ? 12.952 -3.324 -29.706 1.00 91.44 193 TYR A N 1
ATOM 1575 C CA . TYR A 1 193 ? 11.874 -3.421 -28.732 1.00 91.44 193 TYR A CA 1
ATOM 1576 C C . TYR A 1 193 ? 10.973 -4.612 -29.061 1.00 91.44 193 TYR A C 1
ATOM 1578 O O . TYR A 1 193 ? 10.561 -4.832 -30.202 1.00 91.44 193 TYR A O 1
ATOM 1586 N N . VAL A 1 194 ? 10.662 -5.378 -28.024 1.00 89.06 194 VAL A N 1
ATOM 1587 C CA . VAL A 1 194 ? 9.678 -6.451 -28.060 1.00 89.06 194 VAL A CA 1
ATOM 1588 C C . VAL A 1 194 ? 8.784 -6.234 -26.856 1.00 89.06 194 VAL A C 1
ATOM 1590 O O . VAL A 1 194 ? 9.294 -6.180 -25.734 1.00 89.06 194 VAL A O 1
ATOM 1593 N N . ASP A 1 195 ? 7.480 -6.116 -27.112 1.00 88.88 195 ASP A N 1
ATOM 1594 C CA . ASP A 1 195 ? 6.459 -6.013 -26.072 1.00 88.88 195 ASP A CA 1
ATOM 1595 C C . ASP A 1 195 ? 6.675 -7.135 -25.045 1.00 88.88 195 ASP A C 1
ATOM 1597 O O . ASP A 1 195 ? 6.619 -8.317 -25.417 1.00 88.88 195 ASP A O 1
ATOM 1601 N N . PRO A 1 196 ? 6.978 -6.791 -23.779 1.00 85.00 196 PRO A N 1
ATOM 1602 C CA . PRO A 1 196 ? 7.191 -7.790 -22.752 1.00 85.00 196 PRO A CA 1
ATOM 1603 C C . PRO A 1 196 ? 5.980 -8.685 -22.533 1.00 85.00 196 PRO A C 1
ATOM 1605 O O . PRO A 1 196 ? 6.161 -9.863 -22.223 1.00 85.00 196 PRO A O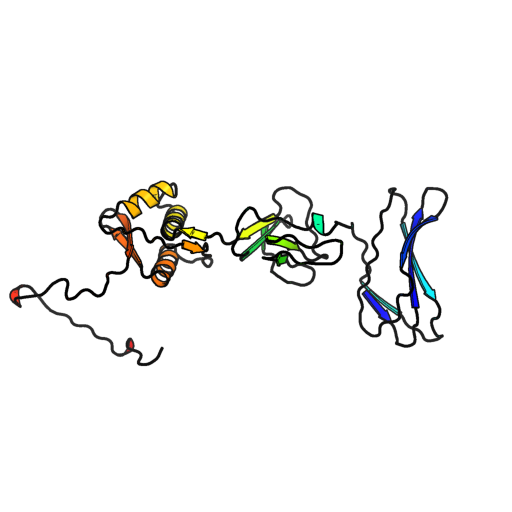 1
ATOM 1608 N N . ASN A 1 197 ? 4.761 -8.149 -22.674 1.00 88.56 197 ASN A N 1
ATOM 1609 C CA . ASN A 1 197 ? 3.521 -8.792 -22.242 1.00 88.56 197 ASN A CA 1
ATOM 1610 C C . ASN A 1 197 ? 3.665 -9.402 -20.828 1.00 88.56 197 ASN A C 1
ATOM 1612 O O . ASN A 1 197 ? 3.197 -10.510 -20.542 1.00 88.56 197 ASN A O 1
ATOM 1616 N N . ILE A 1 198 ? 4.397 -8.685 -19.968 1.00 89.50 198 ILE A N 1
ATOM 1617 C CA . ILE A 1 198 ? 4.679 -9.024 -18.577 1.00 89.50 198 ILE A CA 1
ATOM 1618 C C . ILE A 1 198 ? 4.090 -7.915 -17.725 1.00 89.50 198 ILE A C 1
ATOM 1620 O O . ILE A 1 198 ? 4.469 -6.750 -17.839 1.00 89.50 198 ILE A O 1
ATOM 1624 N N . ASP A 1 199 ? 3.220 -8.320 -16.818 1.00 91.00 199 ASP A N 1
ATOM 1625 C CA . ASP A 1 199 ? 2.728 -7.467 -15.759 1.00 91.00 199 ASP A CA 1
ATOM 1626 C C . ASP A 1 199 ? 3.589 -7.637 -14.502 1.00 91.00 199 ASP A C 1
ATOM 1628 O O . ASP A 1 199 ? 4.018 -8.744 -14.154 1.00 91.00 199 ASP A O 1
ATOM 1632 N N . ILE A 1 200 ? 3.831 -6.534 -13.802 1.00 87.44 200 ILE A N 1
ATOM 1633 C CA . ILE A 1 200 ? 4.532 -6.496 -12.521 1.00 87.44 200 ILE A CA 1
ATOM 1634 C C . ILE A 1 200 ? 3.725 -5.681 -11.514 1.00 87.44 200 ILE A C 1
ATOM 1636 O O . ILE A 1 200 ? 3.074 -4.693 -11.854 1.00 87.44 200 ILE A O 1
ATOM 1640 N N . ASP A 1 201 ? 3.773 -6.081 -10.249 1.00 84.50 201 ASP A N 1
ATOM 1641 C CA . ASP A 1 201 ? 3.239 -5.247 -9.180 1.00 84.50 201 ASP A CA 1
ATOM 1642 C C . ASP A 1 201 ? 4.109 -4.007 -8.998 1.00 84.50 201 ASP A C 1
ATOM 1644 O O . ASP A 1 201 ? 5.340 -4.060 -9.096 1.00 84.50 201 ASP A O 1
ATOM 1648 N N . GLN A 1 202 ? 3.466 -2.871 -8.735 1.00 78.56 202 GLN A N 1
ATOM 1649 C CA . GLN A 1 202 ? 4.170 -1.616 -8.546 1.00 78.56 202 GLN A CA 1
ATOM 1650 C C . GLN A 1 202 ? 5.280 -1.768 -7.502 1.00 78.56 202 GLN A C 1
ATOM 1652 O O . GLN A 1 202 ? 5.050 -2.249 -6.401 1.00 78.56 202 GLN A O 1
ATOM 1657 N N . CYS A 1 203 ? 6.505 -1.391 -7.856 1.00 77.00 203 CYS A N 1
ATOM 1658 C CA . CYS A 1 203 ? 7.660 -1.619 -6.996 1.00 77.00 203 CYS A CA 1
ATOM 1659 C C . CYS A 1 203 ? 7.919 -0.404 -6.101 1.00 77.00 203 CYS A C 1
ATOM 1661 O O . CYS A 1 203 ? 7.794 0.743 -6.535 1.00 77.00 203 CYS A O 1
ATOM 1663 N N . TRP A 1 204 ? 8.313 -0.662 -4.854 1.00 77.94 204 TRP A N 1
ATOM 1664 C CA . TRP A 1 204 ? 8.858 0.353 -3.957 1.00 77.94 204 TRP A CA 1
ATOM 1665 C C . TRP A 1 204 ? 10.385 0.287 -3.980 1.00 77.94 204 TRP A C 1
ATOM 1667 O O . TRP A 1 204 ? 10.957 -0.802 -3.936 1.00 77.94 204 TRP A O 1
ATOM 1677 N N . PHE A 1 205 ? 11.033 1.449 -4.020 1.00 82.12 205 PHE A N 1
ATOM 1678 C CA . PHE A 1 205 ? 12.486 1.570 -3.954 1.00 82.12 205 PHE A CA 1
ATOM 1679 C C . PHE A 1 205 ? 12.880 2.333 -2.693 1.00 82.12 205 PHE A C 1
ATOM 1681 O O . PHE A 1 205 ? 12.190 3.266 -2.276 1.00 82.12 205 PHE A O 1
ATOM 1688 N N . GLU A 1 206 ? 13.989 1.923 -2.085 1.00 77.81 206 GLU A N 1
ATOM 1689 C CA . GLU A 1 206 ? 14.502 2.546 -0.869 1.00 77.81 206 GLU A CA 1
ATOM 1690 C C . GLU A 1 206 ? 14.859 4.019 -1.084 1.00 77.81 206 GLU A C 1
ATOM 1692 O O . GLU A 1 206 ? 15.232 4.461 -2.176 1.00 77.81 206 GLU A O 1
ATOM 1697 N N . VAL A 1 207 ? 14.772 4.800 -0.007 1.00 77.12 207 VAL A N 1
ATOM 1698 C CA . VAL A 1 207 ? 15.138 6.217 -0.058 1.00 77.12 207 VAL A CA 1
ATOM 1699 C C . VAL A 1 207 ? 16.622 6.346 -0.402 1.00 77.12 207 VAL A C 1
ATOM 1701 O O . VAL A 1 207 ? 17.486 5.846 0.313 1.00 77.12 207 VAL A O 1
ATOM 1704 N N . GLY A 1 208 ? 16.914 7.071 -1.482 1.00 82.12 208 GLY A N 1
ATOM 1705 C CA . GLY A 1 208 ? 18.274 7.267 -1.985 1.00 82.12 208 GLY A CA 1
ATOM 1706 C C . GLY A 1 208 ? 18.683 6.298 -3.095 1.00 82.12 208 GLY A C 1
ATOM 1707 O O . GLY A 1 208 ? 19.767 6.474 -3.650 1.00 82.12 208 GLY A O 1
ATOM 1708 N N . GLU A 1 209 ? 17.829 5.336 -3.461 1.00 90.31 209 GLU A N 1
ATOM 1709 C CA . GLU A 1 209 ? 18.063 4.468 -4.615 1.00 90.31 209 GLU A CA 1
ATOM 1710 C C . GLU A 1 209 ? 18.103 5.301 -5.914 1.00 90.31 209 GLU A C 1
ATOM 1712 O O . GLU A 1 209 ? 17.148 6.024 -6.224 1.00 90.31 209 GLU A O 1
ATOM 1717 N N . PRO A 1 210 ? 19.194 5.240 -6.700 1.00 91.31 210 PRO A N 1
ATOM 1718 C CA . PRO A 1 210 ? 19.255 5.928 -7.982 1.00 91.31 210 PRO A CA 1
ATOM 1719 C C . PRO A 1 210 ? 18.278 5.319 -8.994 1.00 91.31 210 PRO A C 1
ATOM 1721 O O . PRO A 1 210 ? 18.141 4.103 -9.079 1.00 91.31 210 PRO A O 1
ATOM 1724 N N . ALA A 1 211 ? 17.693 6.144 -9.867 1.00 91.94 211 ALA A N 1
ATOM 1725 C CA . ALA A 1 211 ? 16.767 5.686 -10.912 1.00 91.94 211 ALA A CA 1
ATOM 1726 C C . ALA A 1 211 ? 17.339 4.554 -11.793 1.00 91.94 211 ALA A C 1
ATOM 1728 O O . ALA A 1 211 ? 16.640 3.599 -12.120 1.00 91.94 211 ALA A O 1
ATOM 1729 N N . LEU A 1 212 ? 18.631 4.619 -12.139 1.00 92.06 212 LEU A N 1
ATOM 1730 C CA . LEU A 1 212 ? 19.304 3.544 -12.880 1.00 92.06 212 LEU A CA 1
ATOM 1731 C C . LEU A 1 212 ? 19.435 2.248 -12.071 1.00 92.06 212 LEU A C 1
ATOM 1733 O O . LEU A 1 212 ? 19.386 1.169 -12.654 1.00 92.06 212 LEU A O 1
ATOM 1737 N N . GLY A 1 213 ? 19.608 2.343 -10.753 1.00 93.19 213 GLY A N 1
ATOM 1738 C CA . GLY A 1 213 ? 19.646 1.180 -9.871 1.00 93.19 213 GLY A CA 1
ATOM 1739 C C . GLY A 1 213 ? 18.269 0.526 -9.746 1.00 93.19 213 GLY A C 1
ATOM 1740 O O . GLY A 1 213 ? 18.152 -0.682 -9.943 1.00 93.19 213 GLY A O 1
ATOM 1741 N N . ALA A 1 214 ? 17.210 1.328 -9.611 1.00 92.69 214 ALA A N 1
ATOM 1742 C CA . ALA A 1 214 ? 15.825 0.861 -9.661 1.00 92.69 214 ALA A CA 1
ATOM 1743 C C . ALA A 1 214 ? 15.493 0.135 -10.982 1.00 92.69 214 ALA A C 1
ATOM 1745 O O . ALA A 1 214 ? 15.004 -0.997 -10.973 1.00 92.69 214 ALA A O 1
ATOM 1746 N N . ILE A 1 215 ? 15.833 0.738 -12.130 1.00 94.31 215 ILE A N 1
ATOM 1747 C CA . ILE A 1 215 ? 15.643 0.110 -13.449 1.00 94.31 215 ILE A CA 1
ATOM 1748 C C . ILE A 1 215 ? 16.475 -1.172 -13.573 1.00 94.31 215 ILE A C 1
ATOM 1750 O O . ILE A 1 215 ? 15.993 -2.163 -14.119 1.00 94.31 215 ILE A O 1
ATOM 1754 N N . ARG A 1 216 ? 17.703 -1.192 -13.042 1.00 93.44 216 ARG A N 1
ATOM 1755 C CA . ARG A 1 216 ? 18.540 -2.396 -13.025 1.00 93.44 216 ARG A CA 1
ATOM 1756 C C . ARG A 1 216 ? 17.875 -3.534 -12.248 1.00 93.44 216 ARG A C 1
ATOM 1758 O O . ARG A 1 216 ? 17.853 -4.646 -12.764 1.00 93.44 216 ARG A O 1
ATOM 1765 N N . MET A 1 217 ? 17.313 -3.276 -11.067 1.00 92.75 217 MET A N 1
ATOM 1766 C CA . MET A 1 217 ? 16.607 -4.303 -10.285 1.00 92.75 217 MET A CA 1
ATOM 1767 C C . MET A 1 217 ? 15.407 -4.876 -11.053 1.00 92.75 217 MET A C 1
ATOM 1769 O O . MET A 1 217 ? 15.198 -6.089 -11.062 1.00 92.75 217 MET A O 1
ATOM 1773 N N . ILE A 1 218 ? 14.657 -4.022 -11.760 1.00 92.44 218 ILE A N 1
ATOM 1774 C CA . ILE A 1 218 ? 13.559 -4.453 -12.640 1.00 92.44 218 ILE A CA 1
ATOM 1775 C C . ILE A 1 218 ? 14.092 -5.337 -13.775 1.00 92.44 218 ILE A C 1
ATOM 1777 O O . ILE A 1 218 ? 13.561 -6.420 -14.022 1.00 92.44 218 ILE A O 1
ATOM 1781 N N . CYS A 1 219 ? 15.164 -4.902 -14.440 1.00 92.19 219 CYS A N 1
ATOM 1782 C CA . CYS A 1 219 ? 15.801 -5.641 -15.529 1.00 92.19 219 CYS A CA 1
ATOM 1783 C C . CYS A 1 219 ? 16.291 -7.022 -15.079 1.00 92.19 219 CYS A C 1
ATOM 1785 O O . CYS A 1 219 ? 16.032 -8.012 -15.758 1.00 92.19 219 CYS A O 1
ATOM 1787 N N . GLU A 1 220 ? 16.949 -7.104 -13.920 1.00 90.12 220 GLU A N 1
ATOM 1788 C CA . GLU A 1 220 ? 17.420 -8.365 -13.335 1.00 90.12 220 GLU A CA 1
ATOM 1789 C C . GLU A 1 220 ? 16.255 -9.309 -13.012 1.00 90.12 220 GLU A C 1
ATOM 1791 O O . GLU A 1 220 ? 16.370 -10.523 -13.179 1.00 90.12 220 GLU A O 1
ATOM 1796 N N . ARG A 1 221 ? 15.108 -8.763 -12.593 1.00 88.44 221 ARG A N 1
ATOM 1797 C CA . ARG A 1 221 ? 13.926 -9.559 -12.250 1.00 88.44 221 ARG A CA 1
ATOM 1798 C C . ARG A 1 221 ? 13.164 -10.087 -13.467 1.00 88.44 221 ARG A C 1
ATOM 1800 O O . ARG A 1 221 ? 12.524 -11.138 -13.344 1.00 88.44 221 ARG A O 1
ATOM 1807 N N . ALA A 1 222 ? 13.201 -9.359 -14.582 1.00 89.81 222 ALA A N 1
ATOM 1808 C CA . ALA A 1 222 ? 12.456 -9.660 -15.804 1.00 89.81 222 ALA A CA 1
ATOM 1809 C C . ALA A 1 222 ? 13.308 -10.263 -16.939 1.00 89.81 222 ALA A C 1
ATOM 1811 O O . ALA A 1 222 ? 12.743 -10.651 -17.955 1.00 89.81 222 ALA A O 1
ATOM 1812 N N . ASP A 1 22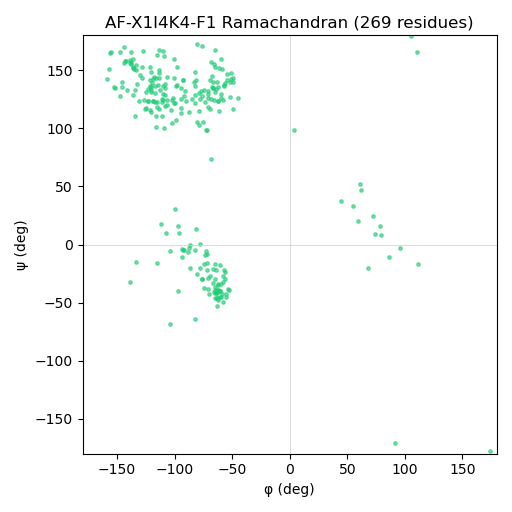3 ? 14.632 -10.362 -16.771 1.00 90.81 223 ASP A N 1
ATOM 1813 C CA . ASP A 1 223 ? 15.602 -10.744 -17.816 1.00 90.81 223 ASP A CA 1
ATOM 1814 C C . ASP A 1 223 ? 15.627 -9.765 -19.007 1.00 90.81 223 ASP A C 1
ATOM 1816 O O . ASP A 1 223 ? 15.586 -10.130 -20.183 1.00 90.81 223 ASP A O 1
ATOM 1820 N N . TYR A 1 224 ? 15.678 -8.472 -18.680 1.00 93.62 224 TYR A N 1
ATOM 1821 C CA . TYR A 1 224 ? 15.753 -7.368 -19.638 1.00 93.62 224 TYR A CA 1
ATOM 1822 C C . TYR A 1 224 ? 17.089 -6.636 -19.538 1.00 93.62 224 TYR A C 1
ATOM 1824 O O . TYR A 1 224 ? 17.874 -6.802 -18.602 1.00 93.62 224 TYR A O 1
ATOM 1832 N N . ARG A 1 225 ? 17.359 -5.792 -20.528 1.00 92.88 225 ARG A N 1
ATOM 1833 C CA . ARG A 1 225 ? 18.460 -4.836 -20.530 1.00 92.88 225 ARG A CA 1
ATOM 1834 C C . ARG A 1 225 ? 17.914 -3.437 -20.701 1.00 92.88 225 ARG A C 1
ATOM 1836 O O . ARG A 1 225 ? 17.027 -3.199 -21.516 1.00 92.88 225 ARG A O 1
ATOM 1843 N N . PHE A 1 226 ? 18.534 -2.518 -19.976 1.00 95.38 226 PHE A N 1
ATOM 1844 C CA . PHE A 1 226 ? 18.287 -1.099 -20.117 1.00 95.38 226 PHE A CA 1
ATOM 1845 C C . PHE A 1 226 ? 19.585 -0.352 -20.401 1.00 95.38 226 PHE A C 1
ATOM 1847 O O . PHE A 1 226 ? 20.587 -0.545 -19.708 1.00 95.38 226 PHE A O 1
ATOM 1854 N N . PHE A 1 227 ? 19.570 0.507 -21.413 1.00 94.12 227 PHE A N 1
ATOM 1855 C CA . PHE A 1 227 ? 20.665 1.421 -21.724 1.00 94.12 227 PHE A CA 1
ATOM 1856 C C . PHE A 1 227 ? 20.144 2.626 -22.507 1.00 94.12 227 PHE A C 1
ATOM 1858 O O . PHE A 1 227 ? 19.049 2.594 -23.057 1.00 94.12 227 PHE A O 1
ATOM 1865 N N . PHE A 1 228 ? 20.942 3.689 -22.587 1.00 94.50 228 PHE A N 1
ATOM 1866 C CA . PHE A 1 228 ? 20.675 4.790 -23.508 1.00 94.50 228 PHE A CA 1
ATOM 1867 C C . PHE A 1 228 ? 21.447 4.576 -24.807 1.00 94.50 228 PHE A C 1
ATOM 1869 O O . PHE A 1 228 ? 22.637 4.249 -24.797 1.00 94.50 228 PHE A O 1
ATOM 1876 N N . THR A 1 229 ? 20.772 4.771 -25.933 1.00 91.12 229 THR A N 1
ATOM 1877 C CA . THR A 1 229 ? 21.409 4.831 -27.250 1.00 91.12 229 THR A CA 1
ATOM 1878 C C . THR A 1 229 ? 22.336 6.046 -27.342 1.00 91.12 229 THR A C 1
ATOM 1880 O O . THR A 1 229 ? 22.275 6.968 -26.528 1.00 91.12 229 THR A O 1
ATOM 1883 N N . TYR A 1 230 ? 23.178 6.101 -28.378 1.00 86.94 230 TYR A N 1
ATOM 1884 C CA . TYR A 1 230 ? 24.039 7.265 -28.627 1.00 86.94 230 TYR A CA 1
ATOM 1885 C C . TYR A 1 230 ? 23.251 8.586 -28.747 1.00 86.94 230 TYR A C 1
ATOM 1887 O O . TYR A 1 230 ? 23.764 9.643 -28.395 1.00 86.94 230 TYR A O 1
ATOM 1895 N N . GLY A 1 231 ? 21.997 8.523 -29.211 1.00 87.69 231 GLY A N 1
ATOM 1896 C CA . GLY A 1 231 ? 21.097 9.675 -29.298 1.00 87.69 231 GLY A CA 1
ATOM 1897 C C . GLY A 1 231 ? 20.456 10.086 -27.970 1.00 87.69 231 GLY A C 1
ATOM 1898 O O . GLY A 1 231 ? 19.675 11.030 -27.957 1.00 87.69 231 GLY A O 1
ATOM 1899 N N . GLY A 1 232 ? 20.755 9.389 -26.870 1.00 89.38 232 GLY A 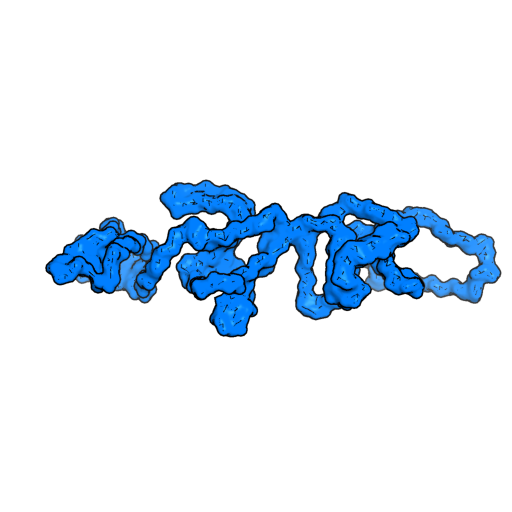N 1
ATOM 1900 C CA . GLY A 1 232 ? 20.148 9.634 -25.563 1.00 89.38 232 GLY A CA 1
ATOM 1901 C C . GLY A 1 232 ? 18.750 9.038 -25.398 1.00 89.38 232 GLY A C 1
ATOM 1902 O O . GLY A 1 232 ? 18.117 9.298 -24.382 1.00 89.38 232 GLY A O 1
ATOM 1903 N N . LEU A 1 233 ? 18.275 8.233 -26.356 1.00 94.06 233 LEU A N 1
ATOM 1904 C CA . LEU A 1 233 ? 16.979 7.558 -26.251 1.00 94.06 233 LEU A CA 1
ATOM 1905 C C . LEU A 1 233 ? 17.104 6.278 -25.414 1.00 94.06 233 LEU A C 1
ATOM 1907 O O . LEU A 1 233 ? 18.079 5.542 -25.616 1.00 94.06 233 LEU A O 1
ATOM 1911 N N . PRO A 1 234 ? 16.164 6.003 -24.498 1.00 95.69 234 PRO A N 1
ATOM 1912 C CA . PRO A 1 234 ? 16.144 4.784 -23.707 1.00 95.69 234 PRO A CA 1
ATOM 1913 C C . PRO A 1 234 ? 15.874 3.568 -24.595 1.00 95.69 234 PRO A C 1
ATOM 1915 O O . PRO A 1 234 ? 15.034 3.595 -25.486 1.00 95.69 234 PRO A O 1
ATOM 1918 N N . ALA A 1 235 ? 16.578 2.479 -24.318 1.00 94.62 235 ALA A N 1
ATOM 1919 C CA . ALA A 1 235 ? 16.338 1.169 -24.894 1.00 94.62 235 ALA A CA 1
ATOM 1920 C C . ALA A 1 235 ? 16.038 0.207 -23.747 1.00 94.62 235 ALA A C 1
ATOM 1922 O O . ALA A 1 235 ? 16.914 -0.054 -22.920 1.00 94.62 235 ALA A O 1
ATOM 1923 N N . PHE A 1 236 ? 14.808 -0.302 -23.696 1.00 95.75 236 PHE A N 1
ATOM 1924 C CA . PHE A 1 236 ? 14.386 -1.349 -22.769 1.00 95.75 236 PHE A CA 1
ATOM 1925 C C . PHE A 1 236 ? 14.000 -2.580 -23.583 1.00 95.75 236 PHE A C 1
ATOM 1927 O O . PHE A 1 236 ? 12.946 -2.613 -24.211 1.00 95.75 236 PHE A O 1
ATOM 1934 N N . ILE A 1 237 ? 14.903 -3.555 -23.641 1.00 94.12 237 ILE A N 1
ATOM 1935 C CA . ILE A 1 237 ? 14.796 -4.698 -24.554 1.00 94.12 237 ILE A CA 1
ATOM 1936 C C . ILE A 1 237 ? 15.086 -6.003 -23.813 1.00 94.12 237 ILE A C 1
ATOM 1938 O O . ILE A 1 237 ? 15.830 -5.975 -22.827 1.00 94.12 237 ILE A O 1
ATOM 1942 N N . PRO A 1 238 ? 14.561 -7.151 -24.272 1.00 91.38 238 PRO A N 1
ATOM 1943 C CA . PRO A 1 238 ? 14.897 -8.440 -23.682 1.00 91.38 238 PRO A CA 1
ATOM 1944 C C . PRO A 1 238 ? 16.410 -8.666 -23.657 1.00 91.38 238 PRO A C 1
ATOM 1946 O O . PRO A 1 238 ? 17.139 -8.239 -24.564 1.00 91.38 238 PRO A O 1
ATOM 1949 N N . ALA A 1 239 ? 16.904 -9.370 -22.639 1.00 86.62 239 ALA A N 1
ATOM 1950 C CA . ALA A 1 239 ? 18.264 -9.871 -22.697 1.00 86.62 239 ALA A CA 1
ATOM 1951 C C . ALA A 1 239 ? 18.413 -10.747 -23.959 1.00 86.62 239 ALA A C 1
ATOM 1953 O O . ALA A 1 239 ? 17.524 -11.537 -24.287 1.00 86.62 239 ALA A O 1
ATOM 1954 N N . PRO A 1 240 ? 19.514 -10.602 -24.718 1.00 80.31 240 PRO A N 1
ATOM 1955 C CA . PRO A 1 240 ? 19.726 -11.406 -25.900 1.00 80.31 240 PRO A CA 1
ATOM 1956 C C . PRO A 1 240 ? 19.739 -12.866 -25.479 1.00 80.31 240 PRO A C 1
ATOM 1958 O O . PRO A 1 240 ? 20.490 -13.258 -24.579 1.00 80.31 240 PRO A O 1
ATOM 1961 N N . ALA A 1 241 ? 18.941 -13.670 -26.177 1.00 74.25 241 ALA A N 1
ATOM 1962 C CA . ALA A 1 241 ? 19.052 -15.109 -26.074 1.00 74.25 241 ALA A CA 1
ATOM 1963 C C . ALA A 1 241 ? 20.523 -15.506 -26.297 1.00 74.25 241 ALA A C 1
ATOM 1965 O O . ALA A 1 241 ? 21.224 -14.850 -27.079 1.00 74.25 241 ALA A O 1
ATOM 1966 N N . PRO A 1 242 ? 21.014 -16.573 -25.653 1.00 66.69 242 PRO A N 1
ATOM 1967 C CA . PRO A 1 242 ? 22.323 -17.131 -25.954 1.00 66.69 242 PRO A CA 1
ATOM 1968 C C . PRO A 1 242 ? 22.297 -17.760 -27.357 1.00 66.69 242 PRO A C 1
ATOM 1970 O O . PRO A 1 242 ? 22.253 -18.976 -27.525 1.00 66.69 242 PRO A O 1
ATOM 1973 N N . VAL A 1 243 ? 22.285 -16.923 -28.391 1.00 62.44 243 VAL A N 1
ATOM 1974 C CA . VAL A 1 243 ? 22.490 -17.319 -29.779 1.00 62.44 243 VAL A CA 1
ATOM 1975 C C . VAL A 1 243 ? 23.986 -17.399 -30.046 1.00 62.44 243 VAL A C 1
ATOM 1977 O O . VAL A 1 243 ? 24.777 -16.590 -29.557 1.00 62.44 243 VAL A O 1
ATOM 1980 N N . GLY A 1 244 ? 24.374 -18.431 -30.798 1.00 58.50 244 GLY A N 1
ATOM 1981 C CA . GLY A 1 244 ? 25.762 -18.688 -31.157 1.00 58.50 244 GLY A CA 1
ATOM 1982 C C . GLY A 1 244 ? 26.439 -17.454 -31.756 1.00 58.50 244 GLY A C 1
ATOM 1983 O O . GLY A 1 244 ? 25.813 -16.692 -32.483 1.00 58.50 244 GLY A O 1
ATOM 1984 N N . VAL A 1 245 ? 27.715 -17.287 -31.400 1.00 58.28 245 VAL A N 1
ATOM 1985 C CA . VAL A 1 245 ? 28.702 -16.303 -31.881 1.00 58.28 245 VAL A CA 1
ATOM 1986 C C . VAL A 1 245 ? 28.152 -15.273 -32.887 1.00 58.28 245 VAL A C 1
ATOM 1988 O O . VAL A 1 245 ? 28.095 -15.531 -34.086 1.00 58.28 245 VAL A O 1
ATOM 1991 N N . SER A 1 246 ? 27.816 -14.075 -32.394 1.00 58.22 246 SER A N 1
ATOM 1992 C CA . SER A 1 246 ? 27.328 -12.940 -33.205 1.00 58.22 246 SER A CA 1
ATOM 1993 C C . SER A 1 246 ? 28.394 -12.368 -34.160 1.00 58.22 246 SER A C 1
ATOM 1995 O O . SER A 1 246 ? 28.075 -11.768 -35.184 1.00 58.22 246 SER A O 1
ATOM 1997 N N . PHE A 1 247 ? 29.679 -12.605 -33.880 1.00 59.59 247 PHE A N 1
ATOM 1998 C CA . PHE A 1 247 ? 30.777 -12.225 -34.766 1.00 59.59 247 PHE A CA 1
ATOM 1999 C C . PHE A 1 247 ? 31.930 -13.227 -34.670 1.00 59.59 247 PHE A C 1
ATOM 2001 O O . PHE A 1 247 ? 32.424 -13.536 -33.587 1.00 59.59 247 PHE A O 1
ATOM 2008 N N . ALA A 1 248 ? 32.376 -13.735 -35.817 1.00 66.44 248 ALA A N 1
ATOM 2009 C CA . ALA A 1 248 ? 33.545 -14.597 -35.912 1.00 66.44 248 ALA A CA 1
ATOM 2010 C C . ALA A 1 248 ? 34.700 -13.813 -36.536 1.00 66.44 248 ALA A C 1
ATOM 2012 O O . ALA A 1 248 ? 34.589 -13.300 -37.651 1.00 66.44 248 ALA A O 1
ATOM 2013 N N . PHE A 1 249 ? 35.834 -13.752 -35.844 1.00 66.06 249 PHE A N 1
ATOM 2014 C CA . PHE A 1 249 ? 37.070 -13.312 -36.477 1.00 66.06 249 PHE A CA 1
ATOM 2015 C C . PHE A 1 249 ? 37.584 -14.443 -37.365 1.00 66.06 249 PHE A C 1
ATOM 2017 O O . PHE A 1 249 ? 38.084 -15.451 -36.875 1.00 66.06 249 PHE A O 1
ATOM 2024 N N . THR A 1 250 ? 37.441 -14.290 -38.680 1.00 69.50 250 THR A N 1
ATOM 2025 C CA . THR A 1 250 ? 37.937 -15.273 -39.655 1.00 69.50 250 THR A CA 1
ATOM 2026 C C . THR A 1 250 ? 39.445 -15.168 -39.878 1.00 69.50 250 THR A C 1
ATOM 2028 O O . THR A 1 250 ? 40.064 -16.128 -40.326 1.00 69.50 250 THR A O 1
ATOM 2031 N N . GLU A 1 251 ? 40.050 -14.021 -39.548 1.00 68.44 251 GLU A N 1
ATOM 2032 C CA . GLU A 1 251 ? 41.477 -13.763 -39.730 1.00 68.44 251 GLU A CA 1
ATOM 2033 C C . GLU A 1 251 ? 42.043 -12.870 -38.614 1.00 68.44 251 GLU A C 1
ATOM 2035 O O . GLU A 1 251 ? 41.441 -11.869 -38.221 1.00 68.44 251 GLU A O 1
ATOM 2040 N N . GLN A 1 252 ? 43.253 -13.196 -38.147 1.00 61.28 252 GLN A N 1
ATOM 2041 C CA . GLN A 1 252 ? 43.940 -12.511 -37.041 1.00 61.28 252 GLN A CA 1
ATOM 2042 C C . GLN A 1 252 ? 44.280 -11.042 -37.350 1.00 61.28 252 GLN A C 1
ATOM 2044 O O . GLN A 1 252 ? 44.413 -10.233 -36.439 1.00 61.28 252 GLN A O 1
ATOM 2049 N N . LYS A 1 253 ? 44.351 -10.669 -38.636 1.00 70.25 253 LYS A N 1
ATOM 2050 C CA . LYS A 1 253 ? 44.614 -9.291 -39.088 1.00 70.25 253 LYS A CA 1
ATOM 2051 C C . LYS A 1 253 ? 43.512 -8.292 -38.705 1.00 70.25 253 LYS A C 1
ATOM 2053 O O . LYS A 1 253 ? 43.738 -7.090 -38.776 1.00 70.25 253 LYS A O 1
ATOM 2058 N N . HIS A 1 254 ? 42.326 -8.776 -38.330 1.00 68.19 254 HIS A N 1
ATOM 2059 C CA . HIS A 1 254 ? 41.202 -7.940 -37.901 1.00 68.19 254 HIS A CA 1
ATOM 2060 C C . HIS A 1 254 ? 41.237 -7.608 -36.401 1.00 68.19 254 HIS A C 1
ATOM 2062 O O . HIS A 1 254 ? 40.361 -6.892 -35.921 1.00 68.19 254 HIS A O 1
ATOM 2068 N N . ILE A 1 255 ? 42.237 -8.103 -35.661 1.00 67.94 255 ILE A N 1
ATOM 2069 C CA . ILE A 1 255 ? 42.388 -7.866 -34.226 1.00 67.94 255 ILE A CA 1
ATOM 2070 C C . ILE A 1 255 ? 43.775 -7.278 -33.953 1.00 67.94 255 ILE A C 1
ATOM 2072 O O . ILE A 1 255 ? 44.788 -7.933 -34.181 1.00 67.94 255 ILE A O 1
ATOM 2076 N N . ALA A 1 256 ? 43.826 -6.048 -33.436 1.00 69.69 256 ALA A N 1
ATOM 2077 C CA . ALA A 1 256 ? 45.089 -5.409 -33.056 1.00 69.69 256 ALA A CA 1
ATOM 2078 C C . ALA A 1 256 ? 45.713 -6.058 -31.802 1.00 69.69 256 ALA A C 1
ATOM 2080 O O . ALA A 1 256 ? 46.925 -6.251 -31.741 1.00 69.69 256 ALA A O 1
ATOM 2081 N N . SER A 1 257 ? 44.885 -6.440 -30.826 1.00 64.56 257 SER A N 1
ATOM 2082 C CA . SER A 1 257 ? 45.260 -7.273 -29.680 1.00 64.56 257 SER A CA 1
ATOM 2083 C C . SER A 1 257 ? 44.017 -7.943 -29.082 1.00 64.56 257 SER A C 1
ATOM 2085 O O . SER A 1 257 ? 42.940 -7.350 -29.042 1.00 64.56 257 SER A O 1
ATOM 2087 N N . VAL A 1 258 ? 44.147 -9.195 -28.631 1.00 65.38 258 VAL A N 1
ATOM 2088 C CA . VAL A 1 258 ? 43.108 -9.879 -27.847 1.00 65.38 258 VAL A CA 1
ATOM 2089 C C . VAL A 1 258 ? 43.515 -9.801 -26.382 1.00 65.38 258 VAL A C 1
ATOM 2091 O O . VAL A 1 258 ? 44.571 -10.308 -26.010 1.00 65.38 258 VAL A O 1
ATOM 2094 N N . HIS A 1 259 ? 42.667 -9.212 -25.546 1.00 65.00 259 HIS A N 1
ATOM 2095 C CA . HIS A 1 259 ? 42.799 -9.298 -24.097 1.00 65.00 259 HIS A CA 1
ATOM 2096 C C . HIS A 1 259 ? 41.677 -10.189 -23.568 1.00 65.00 259 HIS A C 1
ATOM 2098 O O . HIS A 1 259 ? 40.532 -9.761 -23.461 1.00 65.00 259 HIS A O 1
ATOM 2104 N N . THR A 1 260 ? 41.991 -11.450 -23.275 1.00 65.25 260 THR A N 1
ATOM 2105 C CA . THR A 1 260 ? 41.064 -12.350 -22.583 1.00 65.25 260 THR A CA 1
ATOM 2106 C C . THR A 1 260 ? 41.241 -12.180 -21.080 1.00 65.25 260 THR A C 1
ATOM 2108 O O . THR A 1 260 ? 42.298 -12.521 -20.547 1.00 65.25 260 THR A O 1
ATOM 2111 N N . TYR A 1 261 ? 40.219 -11.664 -20.401 1.00 70.94 261 TYR A N 1
ATOM 2112 C CA . TYR A 1 261 ? 40.151 -11.638 -18.943 1.00 70.94 261 TYR A CA 1
ATOM 2113 C C . TYR A 1 261 ? 39.222 -12.756 -18.474 1.00 70.94 261 TYR A C 1
ATOM 2115 O O . TYR A 1 261 ? 38.089 -12.858 -18.937 1.00 70.94 261 TYR A O 1
ATOM 2123 N N . GLN A 1 262 ? 39.717 -13.609 -17.582 1.00 64.44 262 GLN A N 1
ATOM 2124 C CA . GLN A 1 262 ? 38.902 -14.595 -16.888 1.00 64.44 262 GLN A CA 1
ATOM 2125 C C . GLN A 1 262 ? 39.285 -14.554 -15.415 1.00 64.44 262 GLN A C 1
ATOM 2127 O O . GLN A 1 262 ? 40.387 -14.974 -15.053 1.00 64.44 262 GLN A O 1
ATOM 2132 N N . ASP A 1 263 ? 38.376 -14.066 -14.577 1.00 73.38 263 ASP A N 1
ATOM 2133 C CA . ASP A 1 263 ? 38.562 -14.081 -13.134 1.00 73.38 263 ASP A CA 1
ATOM 2134 C C . ASP A 1 263 ? 37.904 -15.319 -12.531 1.00 73.38 263 ASP A C 1
ATOM 2136 O O . ASP A 1 263 ? 36.687 -15.494 -12.556 1.00 73.38 263 ASP A O 1
ATOM 2140 N N . ARG A 1 264 ? 38.726 -16.220 -11.992 1.00 67.06 264 ARG A N 1
ATOM 2141 C CA . ARG A 1 264 ? 38.223 -17.427 -11.326 1.00 67.06 264 ARG A CA 1
ATOM 2142 C C . ARG A 1 264 ? 37.578 -17.120 -9.976 1.00 67.06 264 ARG A C 1
ATOM 2144 O O . ARG A 1 264 ? 36.877 -17.986 -9.467 1.00 67.06 264 ARG A O 1
ATOM 2151 N N . SER A 1 265 ? 37.812 -15.939 -9.401 1.00 74.62 265 SER A N 1
ATOM 2152 C CA . SER A 1 265 ? 37.200 -15.530 -8.132 1.00 74.62 265 SER A CA 1
ATOM 2153 C C . SER A 1 265 ? 35.716 -15.159 -8.268 1.00 74.62 265 SER A C 1
ATOM 2155 O O . SER A 1 265 ? 34.989 -15.188 -7.278 1.00 74.62 265 SER A O 1
ATOM 2157 N N . GLU A 1 266 ? 35.239 -14.912 -9.490 1.00 68.25 266 GLU A N 1
ATOM 2158 C CA . GLU A 1 266 ? 33.827 -14.638 -9.793 1.00 68.25 266 GLU A CA 1
ATOM 2159 C C . GLU A 1 266 ? 33.029 -15.908 -10.150 1.00 68.25 266 GLU A C 1
ATOM 2161 O O . GLU A 1 266 ? 31.813 -15.854 -10.317 1.00 68.25 266 GLU A O 1
ATOM 2166 N N . ILE A 1 267 ? 33.683 -17.076 -10.240 1.00 72.31 267 ILE A N 1
ATOM 2167 C CA . ILE A 1 267 ? 33.043 -18.353 -10.590 1.00 72.31 267 ILE A CA 1
ATOM 2168 C C . ILE A 1 267 ? 32.844 -19.184 -9.321 1.00 72.31 267 ILE A C 1
ATOM 2170 O O . ILE A 1 267 ? 33.777 -19.798 -8.799 1.00 72.31 267 ILE A O 1
ATOM 2174 N N . TRP A 1 268 ? 31.604 -19.237 -8.846 1.00 63.06 268 TRP A N 1
ATOM 2175 C CA . TRP A 1 268 ? 31.235 -19.958 -7.633 1.00 63.06 268 TRP A CA 1
ATOM 2176 C C . TRP A 1 268 ? 30.600 -21.300 -8.007 1.00 63.06 268 TRP A C 1
ATOM 2178 O O . TRP A 1 268 ? 29.591 -21.354 -8.703 1.00 63.06 268 TRP A O 1
ATOM 2188 N N . ASN A 1 269 ? 31.179 -22.409 -7.532 1.00 69.38 269 ASN A N 1
ATOM 2189 C CA . ASN A 1 269 ? 30.646 -23.760 -7.785 1.00 69.38 269 ASN A CA 1
ATOM 2190 C C . ASN A 1 269 ? 29.342 -24.055 -7.013 1.00 69.38 269 ASN A C 1
ATOM 2192 O O . ASN A 1 269 ? 28.724 -25.099 -7.220 1.00 69.38 269 ASN A O 1
ATOM 2196 N N . ARG A 1 270 ? 28.950 -23.161 -6.101 1.00 49.09 270 ARG A N 1
ATOM 2197 C CA . ARG A 1 270 ? 27.687 -23.149 -5.360 1.00 49.09 270 ARG A CA 1
ATOM 2198 C C . ARG A 1 270 ? 27.351 -21.701 -5.008 1.00 49.09 270 ARG A C 1
ATOM 2200 O O . ARG A 1 270 ? 28.245 -20.987 -4.557 1.00 49.09 270 ARG A O 1
ATOM 2207 N N . ILE A 1 271 ? 26.092 -21.329 -5.219 1.00 49.38 271 ILE A N 1
ATOM 2208 C CA . ILE A 1 271 ? 25.475 -20.060 -4.814 1.00 49.38 271 ILE A CA 1
ATOM 2209 C C . ILE A 1 271 ? 24.530 -20.375 -3.659 1.00 49.38 271 ILE A C 1
ATOM 2211 O O . ILE A 1 271 ? 23.839 -21.418 -3.763 1.00 49.38 271 ILE A O 1
#

Nearest PDB structures (foldseek):
  6s8o-assembly1_B  TM=6.425E-01  e=1.156E+00  Homo sapiens
  6rp8-assembly1_c  TM=4.254E-01  e=8.134E-01  Homo sapiens
  6ala-assembly1_A  TM=4.136E-01  e=2.478E+00  Rattus norvegicus
  5xaw-assembly1_A  TM=4.220E-01  e=6.713E+00  Homo sapiens
  1tme-assembly1_1  TM=1.544E-01  e=4.453E+00  Theiler's encephalomyelitis virus (STRAIN DA)

Organism: NCBI:txid412755

Sequence (271 aa):
WYKSLASAEYFRVTIYQWDGANWHELAKREGLGGQVEWTEESLTFIAKTANQIEIWIEFYEAGIDAQFWFDLFTIRKYIPPAERYYKIAGACNGIYRVLLDEGEGFKDVWQGEEDVGWYYTPEAEYGPEPPAHPAQIVWFDKNRVIANGTDNLKIQYFITVPLENMVADILVTAGLYANRADALVDIEGHPDYVDPNIDIDQCWFEVGEPALGAIRMICERADYRFFFTYGGLPAFIPAPAPVGVSFAFTEQKHIASVHTYQDRSEIWNRI

Solvent-accessible surface area (backbone atoms only — not comparable to full-atom values): 16883 Å² total; per-residue (Å²): 56,36,28,22,38,84,58,18,45,31,31,30,44,38,32,32,36,43,77,88,86,52,77,41,82,60,38,75,48,71,77,47,57,43,32,75,53,85,39,80,76,86,84,81,69,76,80,92,60,96,50,60,73,48,78,46,76,47,77,45,82,52,44,99,82,44,45,78,47,72,81,57,85,85,89,72,87,86,70,57,65,82,79,50,51,47,73,58,91,68,84,61,80,48,73,83,46,39,31,39,44,76,87,85,49,74,40,84,47,53,75,71,42,83,51,58,9,34,48,74,39,79,54,61,48,91,52,78,85,86,61,51,46,65,50,43,29,36,34,60,32,93,65,41,86,75,75,89,75,78,88,42,67,49,78,43,59,26,37,78,39,51,50,68,57,56,52,18,46,44,40,27,73,71,66,79,31,97,41,49,66,65,37,42,53,45,28,66,64,31,92,73,42,58,87,76,92,43,74,36,65,57,82,87,78,63,93,84,63,48,62,69,55,55,48,45,54,52,20,69,75,71,53,36,42,75,50,66,47,98,86,67,45,50,37,57,25,65,48,78,72,97,64,78,78,92,73,80,83,89,52,74,91,82,51,97,73,86,84,88,83,81,68,70,90,78,62,67,98,70,132

Secondary structure (DSSP, 8-state):
-EEE-TT--EEEEEEEEE-SSSEEEEEEEEEEE--SS-B--------SSSS-EEEEEEEES--TT--EEE----------GGGS-EE-SS--S-EEEEEEE-SSSEEEE-BT-TTT-EEEESS-B--TTTT-BPSSEEEE-TT------SS-EEEEE--EEEHHHHHHHHHHHTTS-SSHHHHHHHHHTSTT------EEEPPP--TT--HHHHHHHHHHHHTEEEEE-TTS-EEEEEPPP--S-S----SGGG-S-------GGG--S--